Protein 3KGK (pdb70)

Sequence (190 aa):
MKTLMVFDPAQALVDFSTDVQWLKQSGVQIERFNLAQQPMSFVQNEKVKAFIEASGAEGLPLLLLDGETVMAGRYPKRAELARWFGIPLDKVMKTLMVFDPAMDQALVDFSTDVQWLKQSGVQIERFNLAQQPMSFVQNEKVKAFIEASGAEGLPLLLLDGETVMAGRYPKRAELARWFGIPLDKVGLAP

B-factor: mean 16.3, std 8.81, range [6.49, 69.43]

Radius of gyration: 17.06 Å; Cα contacts (8 Å, |Δi|>4): 296; chains: 2; bounding box: 42×53×34 Å

InterPro domains:
  IPR010712 Arsenical-resistance operon trans-acting repressor ArsD [PF06953] (1-120)

Secondary structure (DSSP, 8-state):
---EEEEE---HHHHHHHHHHHHHHHT--EEEEETTT-TTHHHHSHHHHHHHHHH-GGG--EEEETTEEEEESSPPPHHHHHHHHTPPPPP-/--EEEEEE----HHHHHHHHHHHHHHHTT-EEEEEETTT-TTHHHHSHHHHHHHHHH-GGG--EEEETTEEEEESSPPPHHHHHHHHT--GGGTT---

Solvent-accessible surface area: 10272 Å² total; per-residue (Å²): 153,86,44,0,42,0,2,12,57,96,157,67,98,92,78,2,54,80,12,5,89,67,0,90,152,68,61,7,100,10,76,81,33,26,56,76,138,66,58,138,25,6,74,142,37,125,88,0,85,29,7,47,144,22,1,18,42,114,2,12,6,1,0,1,4,83,27,68,25,0,0,0,9,64,24,5,152,100,81,24,0,22,76,10,14,59,47,101,160,142,174,202,136,89,32,0,41,0,3,2,42,58,142,125,120,58,43,86,69,2,53,62,11,6,97,107,0,90,152,29,56,10,92,6,84,75,36,10,58,68,138,65,65,111,29,6,76,134,36,118,91,0,91,40,8,44,149,20,2,19,43,118,1,12,8,1,0,0,6,88,30,63,20,0,1,0,10,56,25,3,135,44,51,29,0,2,89,8,15,62,19,69,60,122,111,0,46,47,89,165

CATH classification: 3.40.30.10

Organism: Escherichia coli (NCBI:txid562)

Foldseek 3Di:
DWAKEKEAECVQVVQLVVLVVVVVVVPHHYYYHYCVHHVVVCVVLVVSVVCCVVPNSCFDTFMAINSHTDDIRGDDHNVVVCVSVVPDDDDD/DKAKEKEAEPDPDQVVQLVLLVVLVVVLPYHYHYDYCNPHVVVCVPLPVSVVCCVPPNSCFDTFMAINSHTDDIRGDDHSVVVCVSVVHDQVSRVHDD

Structure (mmCIF, N/CA/C/O backbone):
data_3KGK
#
_entry.id   3KGK
#
_cell.length_a   37.841
_cell.length_b   73.774
_cell.length_c   41.248
_cell.angle_alpha   90.00
_cell.angle_beta   97.30
_cell.angle_gamma   90.00
#
_symmetry.space_group_name_H-M   'P 1 21 1'
#
loop_
_entity.id
_entity.type
_entity.pdbx_description
1 polymer 'Arsenical resistance operon trans-acting repressor arsD'
2 water water
#
loop_
_atom_site.group_PDB
_atom_site.id
_atom_site.type_symbol
_atom_site.label_atom_id
_atom_site.label_alt_id
_atom_site.label_comp_id
_atom_site.label_asym_id
_atom_site.label_entity_id
_atom_site.label_seq_id
_atom_site.pdbx_PDB_ins_code
_atom_site.Cartn_x
_atom_site.Cartn_y
_atom_site.Cartn_z
_atom_site.occupancy
_atom_site.B_iso_or_equiv
_atom_site.auth_seq_id
_atom_site.auth_comp_id
_atom_site.auth_asym_id
_atom_site.auth_atom_id
_atom_site.pdbx_PDB_model_num
ATOM 1 N N . MET A 1 1 ? 16.694 -9.292 25.744 1.00 11.77 1 MET A N 1
ATOM 2 C CA . MET A 1 1 ? 16.359 -8.852 24.371 1.00 12.29 1 MET A CA 1
ATOM 3 C C . MET A 1 1 ? 15.638 -7.519 24.463 1.00 11.32 1 MET A C 1
ATOM 4 O O . MET A 1 1 ? 14.729 -7.353 25.282 1.00 10.54 1 MET 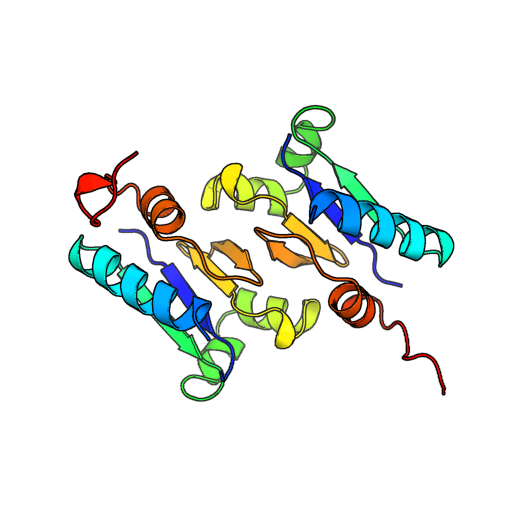A O 1
ATOM 9 N N . LYS A 1 2 ? 16.060 -6.561 23.645 1.00 11.21 2 LYS A N 1
ATOM 10 C CA . LYS A 1 2 ? 15.361 -5.286 23.549 1.00 10.94 2 LYS A CA 1
ATOM 11 C C . LYS A 1 2 ? 14.002 -5.472 22.877 1.00 11.25 2 LYS A C 1
ATOM 12 O O . LYS A 1 2 ? 13.769 -6.437 22.150 1.00 11.14 2 LYS A O 1
ATOM 18 N N . THR A 1 3 ? 13.089 -4.547 23.138 1.00 11.40 3 THR A N 1
ATOM 19 C CA . THR A 1 3 ? 11.766 -4.608 22.524 1.00 12.27 3 THR A CA 1
ATOM 20 C C 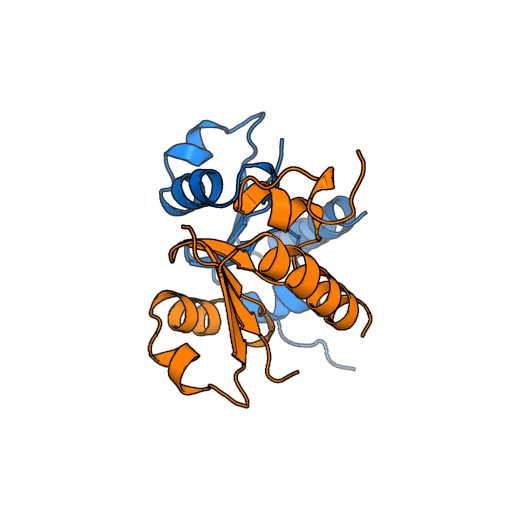. THR A 1 3 ? 11.665 -3.534 21.440 1.00 11.68 3 THR A C 1
ATOM 21 O O . THR A 1 3 ? 12.313 -2.490 21.517 1.00 12.99 3 THR A O 1
ATOM 25 N N . LEU A 1 4 ? 10.850 -3.806 20.432 1.00 11.07 4 LEU A N 1
ATOM 26 C CA . LEU A 1 4 ? 10.674 -2.883 19.316 1.00 10.52 4 LEU A CA 1
ATOM 27 C C . LEU A 1 4 ? 9.234 -2.397 19.229 1.00 10.13 4 LEU A C 1
ATOM 28 O O . LEU A 1 4 ? 8.303 -3.189 19.294 1.00 10.45 4 LEU A O 1
ATOM 33 N N . MET A 1 5 ? 9.065 -1.079 19.075 1.00 10.05 5 MET A N 1
ATOM 34 C CA . MET A 1 5 ? 7.757 -0.492 18.763 1.00 10.44 5 MET A CA 1
ATOM 35 C C . MET A 1 5 ? 7.880 0.199 17.423 1.00 9.37 5 MET A C 1
ATOM 36 O O . MET A 1 5 ? 8.837 0.956 17.188 1.00 9.60 5 MET A O 1
ATOM 41 N N . VAL A 1 6 ? 6.937 -0.084 16.535 1.00 8.93 6 VAL A N 1
ATOM 42 C CA . VAL A 1 6 ? 6.926 0.454 15.174 1.00 8.49 6 VAL A CA 1
ATOM 43 C C . VAL A 1 6 ? 5.676 1.284 14.986 1.00 7.84 6 VAL A C 1
ATOM 44 O O . VAL A 1 6 ? 4.570 0.776 15.136 1.00 8.08 6 VAL A O 1
ATOM 48 N N . PHE A 1 7 ? 5.853 2.554 14.640 1.00 7.79 7 PHE A N 1
ATOM 49 C CA . PHE A 1 7 ? 4.731 3.443 14.359 1.00 7.56 7 PHE A CA 1
ATOM 50 C C . PHE A 1 7 ? 4.687 3.637 12.855 1.00 7.96 7 PHE A C 1
ATOM 51 O O . PHE A 1 7 ? 5.540 4.313 12.274 1.00 8.06 7 PHE A O 1
ATOM 59 N N . ASP A 1 8 ? 3.699 2.985 12.244 1.00 8.63 8 ASP A N 1
ATOM 60 C CA . ASP A 1 8 ? 3.546 2.890 10.800 1.00 8.72 8 ASP A CA 1
ATOM 61 C C . ASP A 1 8 ? 2.654 3.994 10.256 1.00 10.06 8 ASP A C 1
ATOM 62 O O . ASP A 1 8 ? 1.715 4.438 10.927 1.00 11.08 8 ASP A O 1
ATOM 67 N N . PRO A 1 9 ? 2.898 4.401 9.006 1.00 10.77 9 PRO A N 1
ATOM 68 C CA . PRO A 1 9 ? 1.891 5.222 8.325 1.00 12.01 9 PRO A CA 1
ATOM 69 C C . PRO A 1 9 ? 0.556 4.463 8.180 1.00 12.87 9 PRO A C 1
ATOM 70 O O . PRO A 1 9 ? 0.537 3.224 8.230 1.00 13.35 9 PRO A O 1
ATOM 74 N N . ALA A 1 10 ? -0.541 5.208 8.020 1.00 14.25 10 ALA A N 1
ATOM 75 C CA . ALA A 1 10 ? -1.886 4.640 7.860 1.00 15.26 10 ALA A CA 1
ATOM 76 C C . ALA A 1 10 ? -2.010 3.758 6.612 1.00 16.09 10 ALA A C 1
ATOM 77 O O . ALA A 1 10 ? -1.197 3.853 5.685 1.00 17.05 10 ALA A O 1
ATOM 79 N N . GLN A 1 24 ? 7.534 -2.553 -1.607 1.00 27.51 24 GLN A N 1
ATOM 80 C CA . GLN A 1 24 ? 8.428 -3.737 -1.434 1.00 27.51 24 GLN A CA 1
ATOM 81 C C . GLN A 1 24 ? 9.140 -3.708 -0.082 1.00 27.07 24 GLN A C 1
ATOM 82 O O . GLN A 1 24 ? 9.362 -4.759 0.536 1.00 26.81 24 GLN A O 1
ATOM 88 N N . ALA A 1 25 ? 9.502 -2.505 0.364 1.00 26.73 25 ALA A N 1
ATOM 89 C CA . ALA A 1 25 ? 10.135 -2.307 1.670 1.00 26.28 25 ALA A CA 1
ATOM 90 C C . ALA A 1 25 ? 9.230 -2.758 2.813 1.00 25.83 25 ALA A C 1
ATOM 91 O O . ALA A 1 25 ? 9.703 -3.383 3.767 1.00 25.42 25 ALA A O 1
ATOM 93 N N . LEU A 1 26 ? 7.937 -2.438 2.716 1.00 24.86 26 LEU A N 1
ATOM 94 C CA . LEU A 1 26 ? 6.939 -2.893 3.688 1.00 24.03 26 LEU A CA 1
ATOM 95 C C . LEU A 1 26 ? 6.824 -4.416 3.698 1.00 22.96 26 LEU A C 1
ATOM 96 O O . LEU A 1 26 ? 6.736 -5.031 4.765 1.00 22.66 26 LEU A O 1
ATOM 101 N N . VAL A 1 27 ? 6.825 -5.015 2.507 1.00 21.58 27 VAL A N 1
ATOM 102 C CA . VAL A 1 27 ? 6.710 -6.465 2.366 1.00 19.88 27 VAL A CA 1
ATOM 103 C C . VAL A 1 27 ? 7.905 -7.162 3.028 1.00 18.27 27 VAL A C 1
ATOM 104 O O . VAL A 1 27 ? 7.723 -8.060 3.858 1.00 17.95 27 VAL A O 1
ATOM 108 N N . ASP A 1 28 ? 9.113 -6.723 2.673 1.00 16.63 28 ASP A N 1
ATOM 109 C CA . ASP A 1 28 ? 10.350 -7.248 3.255 1.00 15.42 28 ASP A CA 1
ATOM 110 C C . ASP A 1 28 ? 10.365 -7.070 4.770 1.00 13.32 28 ASP A C 1
ATOM 111 O O . ASP A 1 28 ? 10.778 -7.973 5.499 1.00 12.32 28 ASP A O 1
ATOM 116 N N . PHE A 1 29 ? 9.915 -5.905 5.242 1.00 12.13 29 PHE A N 1
ATOM 117 C CA . PHE A 1 29 ? 9.884 -5.647 6.679 1.00 10.89 29 PHE A CA 1
ATOM 118 C C . PHE A 1 29 ? 8.937 -6.601 7.412 1.00 10.92 29 PHE A C 1
ATOM 119 O O . PHE A 1 29 ? 9.289 -7.140 8.463 1.00 9.61 29 PHE A O 1
ATOM 127 N N . SER A 1 30 ? 7.749 -6.820 6.854 1.00 11.15 30 SER A N 1
ATOM 128 C CA . SER A 1 30 ? 6.806 -7.782 7.425 1.00 12.00 30 SER A CA 1
ATOM 129 C C . SER A 1 30 ? 7.435 -9.178 7.568 1.00 11.13 30 SER A C 1
ATOM 130 O O . SER A 1 30 ? 7.280 -9.842 8.599 1.00 11.23 30 SER A O 1
ATOM 133 N N . THR A 1 31 ? 8.155 -9.614 6.535 1.00 11.08 31 THR A N 1
ATOM 134 C CA . THR A 1 31 ? 8.863 -10.895 6.572 1.00 10.87 31 THR A CA 1
ATOM 135 C C . THR A 1 31 ? 9.898 -10.929 7.699 1.00 9.85 31 THR A C 1
ATOM 136 O O . THR A 1 31 ? 9.991 -11.916 8.453 1.00 9.72 31 THR A O 1
ATOM 140 N N . ASP A 1 32 ? 10.635 -9.830 7.841 1.00 9.70 32 ASP A N 1
ATOM 141 C CA . ASP A 1 32 ? 11.658 -9.718 8.865 1.00 9.76 32 ASP A CA 1
ATOM 142 C C . ASP A 1 32 ? 11.057 -9.679 10.269 1.00 10.04 32 ASP A C 1
ATOM 143 O O . ASP A 1 32 ? 11.627 -10.250 11.195 1.00 9.67 32 ASP A O 1
ATOM 148 N N . VAL A 1 33 ? 9.909 -9.018 10.419 1.00 10.01 33 VAL A N 1
ATOM 149 C CA . VAL A 1 33 ? 9.197 -9.017 11.705 1.00 10.31 33 VAL A CA 1
ATOM 150 C C . VAL A 1 33 ? 8.826 -10.455 12.106 1.00 10.49 33 VAL A C 1
ATOM 151 O O . VAL A 1 33 ? 9.035 -10.846 13.256 1.00 10.35 33 VAL A O 1
ATOM 155 N N . GLN A 1 34 ? 8.307 -11.237 11.157 1.00 10.12 34 GLN A N 1
ATOM 156 C CA . GLN A 1 34 ? 7.917 -12.627 11.445 1.00 11.41 34 GLN A CA 1
ATOM 157 C C . GLN A 1 34 ? 9.109 -13.458 11.862 1.00 11.50 34 GLN A C 1
ATOM 158 O O . GLN A 1 34 ? 9.016 -14.251 12.801 1.00 11.35 34 GLN A O 1
ATOM 164 N N . TRP A 1 35 ? 10.232 -13.261 11.180 1.00 11.95 35 TRP A N 1
ATOM 165 C CA . TRP A 1 35 ? 11.477 -13.924 11.528 1.00 12.66 35 TRP A CA 1
ATOM 166 C C . TRP A 1 35 ? 11.872 -13.620 12.978 1.00 12.80 35 TRP A C 1
ATOM 167 O O . TRP A 1 35 ? 12.123 -14.544 13.761 1.00 12.46 35 TRP A O 1
ATOM 178 N N . LEU A 1 36 ? 11.869 -12.339 13.347 1.00 12.64 36 LEU A N 1
ATOM 179 C CA . 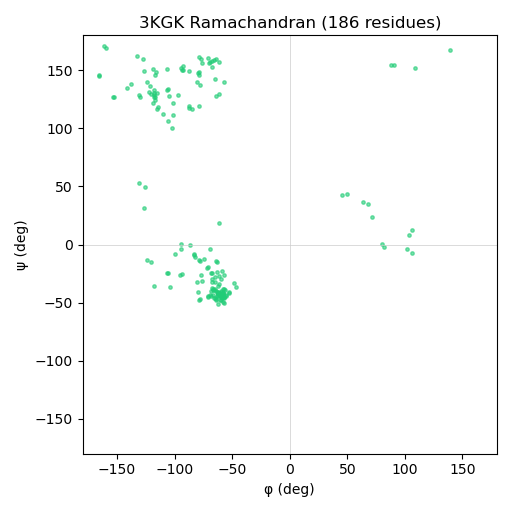LEU A 1 36 ? 12.204 -11.915 14.705 1.00 13.44 36 LEU A CA 1
ATOM 180 C C . LEU A 1 36 ? 11.218 -12.465 15.744 1.00 13.12 36 LEU A C 1
ATOM 181 O O . LEU A 1 36 ? 11.629 -12.938 16.811 1.00 13.40 36 LEU A O 1
ATOM 186 N N . LYS A 1 37 ? 9.926 -12.439 15.423 1.00 13.77 37 LYS A N 1
ATOM 187 C CA . LYS A 1 37 ? 8.901 -13.010 16.316 1.00 13.80 37 LYS A CA 1
ATOM 188 C C . LYS A 1 37 ? 9.120 -14.500 16.593 1.00 14.30 37 LYS A C 1
ATOM 189 O O . LYS A 1 37 ? 8.984 -14.942 17.737 1.00 14.21 37 LYS A O 1
ATOM 195 N N . GLN A 1 38 ? 9.473 -15.263 15.559 1.00 14.35 38 GLN A N 1
ATOM 196 C CA . GLN A 1 38 ? 9.754 -16.699 15.713 1.00 15.59 38 GLN A CA 1
ATOM 197 C C . GLN A 1 38 ? 10.977 -16.944 16.594 1.00 15.90 38 GLN A C 1
ATOM 198 O O . GLN A 1 38 ? 11.084 -17.989 17.258 1.00 15.16 38 GLN A O 1
ATOM 204 N N . SER A 1 39 ? 11.886 -15.969 16.580 1.00 17.34 39 SER A N 1
ATOM 205 C CA . SER A 1 39 ? 13.105 -15.969 17.385 1.00 18.53 39 SER A CA 1
ATOM 206 C C . SER A 1 39 ? 12.849 -15.556 18.846 1.00 18.73 39 SER A C 1
ATOM 207 O O . SER A 1 39 ? 13.720 -15.737 19.698 1.00 20.30 39 SER A O 1
ATOM 210 N N . GLY A 1 40 ? 11.665 -15.009 19.132 1.00 18.40 40 GLY A N 1
ATOM 211 C CA . GLY A 1 40 ? 11.283 -14.606 20.496 1.00 17.55 40 GLY A CA 1
ATOM 212 C C . GLY A 1 40 ? 11.327 -13.113 20.804 1.00 16.95 40 GLY A C 1
ATOM 213 O O . GLY A 1 40 ? 11.156 -12.698 21.953 1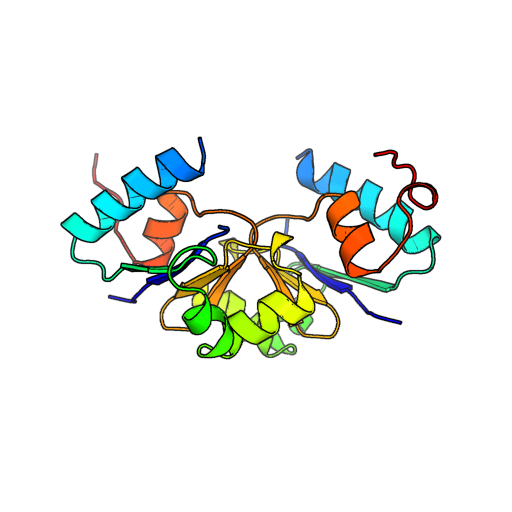.00 17.46 40 GLY A O 1
ATOM 214 N N . VAL A 1 41 ? 11.541 -12.293 19.781 1.00 16.11 41 VAL A N 1
ATOM 215 C CA . VAL A 1 41 ? 11.620 -10.841 19.965 1.00 15.48 41 VAL A CA 1
ATOM 216 C C . VAL A 1 41 ? 10.221 -10.244 20.120 1.00 14.51 41 VAL A C 1
ATOM 217 O O . VAL A 1 41 ? 9.302 -10.642 19.410 1.00 14.34 41 VAL A O 1
ATOM 221 N N . GLN A 1 42 ? 10.065 -9.310 21.061 1.00 13.92 42 GLN A N 1
ATOM 222 C CA . GLN A 1 42 ? 8.800 -8.597 21.257 1.00 14.28 42 GLN A CA 1
ATOM 223 C C . GLN A 1 42 ? 8.735 -7.407 20.308 1.00 13.90 42 GLN A C 1
ATOM 224 O O . GLN A 1 42 ? 9.558 -6.486 20.397 1.00 13.58 42 GLN A O 1
ATOM 230 N N . ILE A 1 43 ? 7.766 -7.441 19.396 1.00 13.51 43 ILE A N 1
ATOM 231 C CA . ILE A 1 43 ? 7.542 -6.366 18.428 1.00 13.08 43 ILE A CA 1
ATOM 232 C C . ILE A 1 43 ? 6.069 -5.994 18.441 1.00 13.22 43 ILE A C 1
ATOM 233 O O . ILE A 1 43 ? 5.195 -6.861 18.338 1.00 13.73 43 ILE A O 1
ATOM 238 N N . GLU A 1 44 ? 5.799 -4.707 18.594 1.00 12.28 44 GLU A N 1
ATOM 239 C CA . GLU A 1 44 ? 4.439 -4.186 18.553 1.00 12.39 44 GLU A CA 1
ATOM 240 C C . GLU A 1 44 ? 4.391 -3.158 17.437 1.00 11.17 44 GLU A C 1
ATOM 241 O O . GLU A 1 44 ? 5.305 -2.345 17.318 1.00 11.16 44 GLU A O 1
ATOM 247 N N . ARG A 1 45 ? 3.337 -3.186 16.627 1.00 10.73 45 ARG A N 1
ATOM 248 C CA . ARG A 1 45 ? 3.108 -2.191 15.572 1.00 9.86 45 ARG A CA 1
ATOM 249 C C . ARG A 1 45 ? 1.824 -1.393 15.812 1.00 9.68 45 ARG A C 1
ATOM 250 O O . ARG A 1 45 ? 0.834 -1.920 16.329 1.00 9.59 45 ARG A O 1
ATOM 258 N N . PHE A 1 46 ? 1.848 -0.125 15.425 1.00 9.21 46 PHE A N 1
ATOM 259 C CA . PHE A 1 46 ? 0.720 0.798 15.609 1.00 9.88 46 PHE A CA 1
ATOM 260 C C . PHE A 1 46 ? 0.582 1.618 14.343 1.00 10.08 46 PHE A C 1
ATOM 261 O O . PHE A 1 46 ? 1.599 2.078 13.804 1.00 10.17 46 PHE A O 1
ATOM 269 N N . ASN A 1 47 ? -0.648 1.835 13.874 1.00 11.05 47 ASN A N 1
ATOM 270 C CA . ASN A 1 47 ? -0.858 2.759 12.753 1.00 12.49 47 ASN A CA 1
ATOM 271 C C . ASN A 1 47 ? -1.997 3.742 12.996 1.00 13.27 47 ASN A C 1
ATOM 272 O O . ASN A 1 47 ? -2.812 3.528 13.885 1.00 12.57 47 ASN A O 1
ATOM 277 N N . LEU A 1 48 ? -2.021 4.825 12.211 1.00 14.87 48 LEU A N 1
ATOM 278 C CA . LEU A 1 48 ? -2.962 5.923 12.396 1.00 15.97 48 LEU A CA 1
ATOM 279 C C . LEU A 1 48 ? -4.403 5.587 12.030 1.00 15.57 48 LEU A C 1
ATOM 280 O O . LEU A 1 48 ? -5.340 6.262 12.477 1.00 16.89 48 LEU A O 1
ATOM 285 N N . ALA A 1 49 ? -4.575 4.531 11.235 1.00 15.59 49 ALA A N 1
ATOM 286 C CA . ALA A 1 49 ? -5.907 4.078 10.817 1.00 15.47 49 ALA A CA 1
ATOM 287 C C . ALA A 1 49 ? -6.599 3.229 11.887 1.00 15.28 49 ALA A C 1
ATOM 288 O O . ALA A 1 49 ? -7.825 3.256 12.018 1.00 15.86 49 ALA A O 1
ATOM 290 N N . GLN A 1 50 ? -5.803 2.486 12.653 1.00 15.42 50 GLN A N 1
ATOM 291 C CA . GLN A 1 50 ? -6.321 1.489 13.587 1.00 15.74 50 GLN A CA 1
ATOM 292 C C . GLN A 1 50 ? -6.003 1.753 15.057 1.00 15.93 50 GLN A C 1
ATOM 293 O O . GLN A 1 50 ? -6.828 1.463 15.922 1.00 16.33 50 GLN A O 1
ATOM 299 N N . GLN A 1 51 ? -4.818 2.298 15.331 1.00 15.61 51 GLN A N 1
ATOM 300 C CA . GLN A 1 51 ? -4.375 2.608 16.697 1.00 15.97 51 GLN A CA 1
ATOM 301 C C . GLN A 1 51 ? -3.940 4.085 16.837 1.00 16.22 51 GLN A C 1
ATOM 302 O O . GLN A 1 51 ? -2.872 4.360 17.382 1.00 15.88 51 GLN A O 1
ATOM 308 N N . PRO A 1 52 ? -4.765 5.047 16.373 1.00 16.61 52 PRO A N 1
ATOM 309 C CA . PRO A 1 52 ? -4.229 6.417 16.313 1.00 16.67 52 PRO A CA 1
ATOM 310 C C . PRO A 1 52 ? -3.958 7.055 17.677 1.00 17.49 52 PRO A C 1
ATOM 311 O O . PRO A 1 52 ? -3.128 7.958 17.758 1.00 16.89 52 PRO A O 1
ATOM 315 N N . MET A 1 53 ? -4.643 6.599 18.727 1.00 17.77 53 MET A N 1
ATOM 316 C CA . MET A 1 53 ? -4.442 7.167 20.069 1.00 18.60 53 MET A CA 1
ATOM 317 C C . MET A 1 53 ? -3.102 6.782 20.707 1.00 18.19 53 MET A C 1
ATOM 318 O O . MET A 1 53 ? -2.612 7.465 21.614 1.00 18.04 53 MET A O 1
ATOM 323 N N . SER A 1 54 ? -2.500 5.699 20.216 1.00 17.32 54 SER A N 1
ATOM 324 C CA . SER A 1 54 ? -1.130 5.353 20.587 1.00 17.31 54 SER A CA 1
ATOM 325 C C . SER A 1 54 ? -0.155 6.451 20.166 1.00 16.70 54 SER A C 1
ATOM 326 O O . SER A 1 54 ? 0.902 6.625 20.780 1.00 16.93 54 SER A O 1
ATOM 329 N N . PHE A 1 55 ? -0.519 7.196 19.124 1.00 16.11 55 PHE A N 1
ATOM 330 C CA . PHE A 1 55 ? 0.341 8.245 18.579 1.00 15.65 55 PHE A CA 1
ATOM 331 C C . PHE A 1 55 ? 0.326 9.532 19.399 1.00 16.50 55 PHE A C 1
ATOM 332 O O . PHE A 1 55 ? 1.168 10.398 19.196 1.00 16.85 55 PHE A O 1
ATOM 340 N N . VAL A 1 56 ? -0.641 9.666 20.300 1.00 17.18 56 VAL A N 1
ATOM 341 C CA . VAL A 1 56 ? -0.655 10.800 21.232 1.00 18.37 56 VAL A CA 1
ATOM 342 C C . VAL A 1 56 ? -0.266 10.410 22.659 1.00 19.17 56 VAL A C 1
ATOM 343 O O . VAL A 1 56 ? 0.205 11.254 23.426 1.00 20.18 56 VAL A O 1
ATOM 347 N N . GLN A 1 57 ? -0.461 9.136 23.002 1.00 19.50 57 GLN A N 1
ATOM 348 C CA . GLN A 1 57 ? -0.088 8.611 24.322 1.00 19.85 57 GLN A CA 1
ATOM 349 C C . GLN A 1 57 ? 1.416 8.363 24.510 1.00 19.54 57 GLN A C 1
ATOM 350 O O . GLN A 1 57 ? 1.929 8.474 25.628 1.00 20.21 57 GLN A O 1
ATOM 356 N N . ASN A 1 58 ? 2.119 8.007 23.434 1.00 18.22 58 ASN A N 1
ATOM 357 C CA . ASN A 1 58 ? 3.577 7.912 23.481 1.00 17.33 58 ASN A CA 1
ATOM 358 C C . ASN A 1 58 ? 4.139 9.296 23.172 1.00 16.90 58 ASN A C 1
ATOM 359 O O . ASN A 1 58 ? 3.916 9.827 22.078 1.00 15.47 58 ASN A O 1
ATOM 364 N N . GLU A 1 59 ? 4.846 9.890 24.133 1.00 16.70 59 GLU A N 1
ATOM 365 C CA . GLU A 1 59 ? 5.300 11.281 23.985 1.00 16.81 59 GLU A CA 1
ATOM 366 C C . GLU A 1 59 ? 6.348 11.466 22.890 1.00 15.56 59 GLU A C 1
ATOM 367 O O . GLU A 1 59 ? 6.383 12.519 22.250 1.00 15.02 59 GLU A O 1
ATOM 373 N N . LYS A 1 60 ? 7.187 10.456 22.660 1.00 15.10 60 LYS A N 1
ATOM 374 C CA . LYS A 1 60 ? 8.163 10.540 21.578 1.00 14.31 60 LYS A CA 1
ATOM 375 C C . LYS A 1 60 ? 7.483 10.521 20.214 1.00 12.95 60 LYS A C 1
ATOM 376 O O . LYS A 1 60 ? 7.860 11.278 19.325 1.00 12.17 60 LYS A O 1
ATOM 382 N N . VAL A 1 61 ? 6.454 9.688 20.060 1.00 11.79 61 VAL A N 1
ATOM 383 C CA . VAL A 1 61 ? 5.711 9.663 18.794 1.00 11.41 61 VAL A CA 1
ATOM 384 C C . VAL A 1 61 ? 4.956 10.981 18.565 1.00 10.18 61 VAL A C 1
ATOM 385 O O . VAL A 1 61 ? 4.962 11.542 17.455 1.00 9.21 61 VAL A O 1
ATOM 389 N N . LYS A 1 62 ? 4.312 11.481 19.623 1.00 9.84 62 LYS A N 1
ATOM 390 C CA . LYS A 1 62 ? 3.590 12.742 19.551 1.00 10.32 62 LYS A CA 1
ATOM 391 C C . LYS A 1 62 ? 4.510 13.879 19.110 1.00 9.73 62 LYS A C 1
ATOM 392 O O . LYS A 1 62 ? 4.159 14.661 18.228 1.00 9.77 62 LYS A O 1
ATOM 398 N N . ALA A 1 63 ? 5.699 13.950 19.707 1.00 10.03 63 ALA A N 1
ATOM 399 C CA . ALA A 1 63 ? 6.661 14.995 19.373 1.00 10.55 63 ALA A CA 1
ATOM 400 C C . ALA A 1 63 ? 7.167 14.828 17.945 1.00 10.28 63 ALA A C 1
ATOM 401 O O . ALA A 1 63 ? 7.371 15.817 17.234 1.00 10.58 63 ALA A O 1
ATOM 403 N N . PHE A 1 64 ? 7.364 13.578 17.527 1.00 9.41 64 PHE A N 1
ATOM 404 C CA . PHE A 1 64 ? 7.853 13.302 16.185 1.00 9.74 64 PHE A CA 1
ATOM 405 C C . PHE A 1 64 ? 6.850 13.739 15.123 1.00 9.88 64 PHE A C 1
ATOM 406 O O . PHE A 1 64 ? 7.214 14.378 14.131 1.00 10.22 64 PHE A O 1
ATOM 414 N N . ILE A 1 65 ? 5.582 13.391 15.331 1.00 10.18 65 ILE A N 1
ATOM 415 C CA . ILE A 1 65 ? 4.529 13.791 14.404 1.00 11.20 65 ILE A CA 1
ATOM 416 C C . ILE A 1 65 ? 4.425 15.322 14.306 1.00 10.92 65 ILE A C 1
ATOM 417 O O . ILE A 1 65 ? 4.299 15.872 13.217 1.00 11.57 65 ILE A O 1
ATOM 422 N N . GLU A 1 66 ? 4.509 16.004 15.442 1.00 11.37 66 GLU A N 1
ATOM 423 C CA . GLU A 1 66 ? 4.484 17.466 15.446 1.00 11.93 66 GLU A CA 1
ATOM 424 C C . GLU A 1 66 ? 5.680 18.076 14.694 1.00 11.10 66 GLU A C 1
ATOM 425 O O . GLU A 1 66 ? 5.521 19.054 13.951 1.00 11.53 66 GLU A O 1
ATOM 431 N N . ALA A 1 67 ? 6.870 17.500 14.878 1.00 10.30 67 ALA A N 1
ATOM 432 C CA . ALA A 1 67 ? 8.097 18.059 14.292 1.00 9.85 67 ALA A CA 1
ATOM 433 C C . ALA A 1 67 ? 8.239 17.723 12.814 1.00 9.37 67 ALA A C 1
ATOM 434 O O . ALA A 1 67 ? 8.555 18.603 11.999 1.00 9.85 67 ALA A O 1
ATOM 436 N N . SER A 1 68 ? 8.025 16.445 12.486 1.00 9.30 68 SER A N 1
ATOM 437 C CA . SER A 1 68 ? 8.302 15.912 11.150 1.00 9.57 68 SER A CA 1
ATOM 438 C C . SER A 1 68 ? 7.096 15.892 10.227 1.00 10.48 68 SER A C 1
ATOM 439 O O . SER A 1 68 ? 7.247 15.940 8.998 1.00 11.40 68 SER A O 1
ATOM 442 N N . GLY A 1 69 ? 5.910 15.817 10.825 1.00 10.28 69 GLY A N 1
ATOM 443 C CA . GLY A 1 69 ? 4.687 15.495 10.091 1.00 10.80 69 GLY A CA 1
ATOM 444 C C . GLY A 1 69 ? 4.499 13.992 10.035 1.00 10.82 69 GLY A C 1
ATOM 445 O O . GLY A 1 69 ? 5.468 13.227 10.142 1.00 10.71 69 GLY A O 1
ATOM 446 N N . ALA A 1 70 ? 3.260 13.536 9.892 1.00 10.93 70 ALA A N 1
ATOM 447 C CA . ALA A 1 70 ? 2.970 12.120 9.711 1.00 10.55 70 ALA A CA 1
ATOM 448 C C . ALA A 1 70 ? 3.658 11.547 8.474 1.00 10.22 70 ALA A C 1
ATOM 449 O O . ALA A 1 70 ? 3.924 10.338 8.391 1.00 10.84 70 ALA A O 1
ATOM 451 N N . GLU A 1 71 ? 3.988 12.441 7.537 1.00 9.87 71 GLU A N 1
ATOM 452 C CA . GLU A 1 71 ? 4.716 12.061 6.337 1.00 9.77 71 GLU A CA 1
ATOM 453 C C . GLU A 1 71 ? 6.113 11.529 6.676 1.00 9.11 71 GLU A C 1
ATOM 454 O O . GLU A 1 71 ? 6.733 10.875 5.843 1.00 9.80 71 GLU A O 1
ATOM 460 N N . GLY A 1 72 ? 6.568 11.781 7.904 1.00 8.80 72 GLY A N 1
ATOM 461 C CA . GLY A 1 72 ? 7.896 11.349 8.359 1.00 8.96 72 GLY A CA 1
ATOM 462 C C . GLY A 1 72 ? 7.979 9.909 8.845 1.00 8.78 72 GLY A C 1
ATOM 463 O O . GLY A 1 72 ? 9.064 9.390 9.098 1.00 8.38 72 GLY A O 1
ATOM 464 N N . LEU A 1 73 ? 6.831 9.254 8.969 1.00 8.54 73 LEU A N 1
ATOM 465 C CA . LEU A 1 73 ? 6.748 7.867 9.430 1.00 8.71 73 LEU A CA 1
ATOM 466 C C . LEU A 1 73 ? 7.374 6.920 8.395 1.00 9.39 73 LEU A C 1
ATOM 467 O O . LEU A 1 73 ? 7.459 7.269 7.224 1.00 9.64 73 LEU A O 1
ATOM 472 N N . PRO A 1 74 ? 7.804 5.716 8.810 1.00 9.10 74 PRO A N 1
ATOM 473 C CA . PRO A 1 74 ? 7.672 5.105 10.145 1.00 9.86 74 PRO A CA 1
ATOM 474 C C . PRO A 1 74 ? 8.655 5.643 11.178 1.00 9.24 74 PRO A C 1
ATOM 475 O O . PRO A 1 74 ? 9.712 6.209 10.813 1.00 9.68 74 PRO A O 1
ATOM 479 N N . LEU A 1 75 ? 8.330 5.453 12.454 1.00 9.36 75 LEU A N 1
ATOM 480 C CA . LEU A 1 75 ? 9.222 5.758 13.561 1.00 8.75 75 LEU A CA 1
ATOM 481 C C . LEU A 1 75 ? 9.416 4.440 14.306 1.00 8.80 75 LEU A C 1
ATOM 482 O O . LEU A 1 75 ? 8.432 3.765 14.623 1.00 9.78 75 LEU A O 1
ATOM 487 N N . LEU A 1 76 ? 10.669 4.074 14.568 1.00 8.42 76 LEU A N 1
ATOM 488 C CA . LEU A 1 76 ? 10.996 2.834 15.265 1.00 8.62 76 LEU A CA 1
ATOM 489 C C . LEU A 1 76 ? 11.704 3.142 16.572 1.00 8.21 76 LEU A C 1
ATOM 490 O O . LEU A 1 76 ? 12.695 3.877 16.596 1.00 8.52 76 LEU A O 1
ATOM 495 N N . LEU A 1 77 ? 11.174 2.575 17.655 1.00 8.80 77 LEU A N 1
ATOM 496 C CA . LEU A 1 77 ? 11.715 2.737 19.004 1.00 9.48 77 LEU A CA 1
ATOM 497 C C . LEU A 1 77 ? 12.221 1.394 19.523 1.00 9.73 77 LEU A C 1
ATOM 498 O O . LEU A 1 77 ? 11.514 0.372 19.449 1.00 10.70 77 LEU A O 1
ATOM 503 N N . LEU A 1 78 ? 13.444 1.408 20.035 1.00 8.97 78 LEU A N 1
ATOM 504 C CA . LEU A 1 78 ? 14.120 0.234 20.583 1.00 9.92 78 LEU A CA 1
ATOM 505 C C . LEU A 1 78 ? 14.318 0.485 22.070 1.00 10.47 78 LEU A C 1
ATOM 506 O O . LEU A 1 78 ? 15.017 1.419 22.468 1.00 10.66 78 LEU A O 1
ATOM 511 N N . ASP A 1 79 ? 13.677 -0.344 22.901 1.00 10.95 79 ASP A N 1
ATOM 512 C CA . ASP A 1 79 ? 13.553 -0.055 24.339 1.00 12.19 79 ASP A CA 1
ATOM 513 C C . ASP A 1 79 ? 13.146 1.408 24.580 1.00 12.23 79 ASP A C 1
ATOM 514 O O . ASP A 1 79 ? 13.682 2.091 25.461 1.00 12.87 79 ASP A O 1
ATOM 519 N N . GLY A 1 80 ? 12.203 1.884 23.765 1.00 12.06 80 GLY A N 1
ATOM 520 C CA . GLY A 1 80 ? 11.665 3.233 23.913 1.00 12.31 80 GLY A CA 1
ATOM 521 C C . GLY A 1 80 ? 12.497 4.368 23.333 1.00 12.23 80 GLY A C 1
ATOM 522 O O . GLY A 1 80 ? 12.104 5.525 23.434 1.00 13.31 80 GLY A O 1
ATOM 523 N N . GLU A 1 81 ? 13.641 4.038 22.733 1.00 12.15 81 GLU A N 1
ATOM 524 C CA . GLU A 1 81 ? 14.578 5.024 22.188 1.00 11.94 81 GLU A CA 1
ATOM 525 C C . GLU A 1 81 ? 14.494 5.040 20.665 1.00 10.31 81 GLU A C 1
ATOM 526 O O . GLU A 1 81 ? 14.532 3.986 20.016 1.00 10.04 81 GLU A O 1
ATOM 532 N N . THR A 1 82 ? 14.434 6.226 20.067 1.00 9.45 82 THR A N 1
ATOM 533 C CA . THR A 1 82 ? 14.384 6.316 18.599 1.00 9.13 82 THR A CA 1
ATOM 534 C C . THR A 1 82 ? 15.664 5.763 17.968 1.00 8.37 82 THR A C 1
ATOM 535 O O . THR A 1 82 ? 16.764 6.161 18.345 1.00 9.18 82 THR A O 1
ATOM 539 N N . VAL A 1 83 ? 15.509 4.841 17.009 1.00 7.65 83 VAL A N 1
ATOM 540 C CA . VAL A 1 83 ? 16.652 4.267 16.310 1.00 8.04 83 VAL A CA 1
ATOM 541 C C . VAL A 1 83 ? 16.571 4.441 14.788 1.00 7.33 83 VAL A C 1
ATOM 542 O O . VAL A 1 83 ? 17.566 4.250 14.094 1.00 8.03 83 VAL A O 1
ATOM 546 N N . MET A 1 84 ? 15.403 4.818 14.279 1.00 7.10 84 MET A N 1
ATOM 547 C CA . MET A 1 84 ? 15.221 5.016 12.837 1.00 7.03 84 MET A CA 1
ATOM 548 C C . MET A 1 84 ? 13.910 5.767 12.635 1.00 7.15 84 MET A C 1
ATOM 549 O O . MET A 1 84 ? 12.945 5.563 13.381 1.00 8.23 84 MET A O 1
ATOM 554 N N . ALA A 1 85 ? 13.883 6.642 11.630 1.00 7.08 85 ALA A N 1
ATOM 555 C CA . ALA A 1 85 ? 12.672 7.392 11.306 1.00 7.12 85 ALA A CA 1
ATOM 556 C C . ALA A 1 85 ? 12.690 7.758 9.829 1.00 7.17 85 ALA A C 1
ATOM 557 O O . ALA A 1 85 ? 13.665 8.333 9.332 1.00 7.56 85 ALA A O 1
ATOM 559 N N . GLY A 1 86 ? 11.616 7.417 9.120 1.00 7.98 86 GLY A N 1
ATOM 560 C CA . GLY A 1 86 ? 11.495 7.772 7.709 1.00 7.90 86 GLY A CA 1
ATOM 561 C C . GLY A 1 86 ? 11.674 6.619 6.735 1.00 7.62 86 GLY A C 1
ATOM 562 O O . GLY A 1 86 ? 11.502 6.796 5.542 1.00 7.62 86 GLY A O 1
ATOM 563 N N . ARG A 1 87 ? 12.070 5.455 7.239 1.00 7.44 87 ARG A N 1
ATOM 564 C CA . ARG A 1 87 ? 12.169 4.232 6.424 1.00 7.90 87 ARG A CA 1
ATOM 565 C C . ARG A 1 87 ? 12.187 3.050 7.372 1.00 7.98 87 ARG A C 1
ATOM 566 O O . ARG A 1 87 ? 12.310 3.210 8.588 1.00 8.25 87 ARG A O 1
ATOM 574 N N . TYR A 1 88 ? 12.075 1.853 6.801 1.00 8.45 88 TYR A N 1
ATOM 575 C CA . TYR A 1 88 ? 12.192 0.609 7.564 1.00 8.34 88 TYR A CA 1
ATOM 576 C C . TYR A 1 88 ? 13.606 0.042 7.532 1.00 8.44 88 TYR A C 1
ATOM 577 O O . TYR A 1 88 ? 14.345 0.274 6.572 1.00 8.90 88 TYR A O 1
ATOM 586 N N . PRO A 1 89 ? 13.993 -0.690 8.587 1.00 8.26 89 PRO A N 1
ATOM 587 C CA . PRO A 1 89 ? 15.328 -1.297 8.660 1.00 8.16 89 PRO A CA 1
ATOM 588 C C . PRO A 1 89 ? 15.420 -2.578 7.855 1.00 9.32 89 PRO A C 1
ATOM 589 O O . PRO A 1 89 ? 14.441 -3.332 7.745 1.00 10.23 89 PRO A O 1
ATOM 593 N N . LYS A 1 90 ? 16.610 -2.809 7.327 1.00 9.27 90 LYS A N 1
ATOM 594 C CA . LYS A 1 90 ? 16.944 -4.069 6.670 1.00 9.89 90 LYS A CA 1
ATOM 595 C C . LYS A 1 90 ? 17.250 -5.133 7.718 1.00 9.46 90 LYS A C 1
ATOM 596 O O . LYS A 1 90 ? 17.541 -4.832 8.874 1.00 9.35 90 LYS A O 1
ATOM 602 N N . ARG A 1 91 ? 17.188 -6.389 7.301 1.00 9.04 91 ARG A N 1
ATOM 603 C CA . ARG A 1 91 ? 17.471 -7.500 8.190 1.00 9.35 91 ARG A CA 1
ATOM 604 C C . ARG A 1 91 ? 18.818 -7.373 8.918 1.00 8.99 91 ARG A C 1
ATOM 605 O O . ARG A 1 91 ? 18.906 -7.653 10.114 1.00 9.46 91 ARG A O 1
ATOM 613 N N . ALA A 1 92 ? 19.858 -6.931 8.213 1.00 8.92 92 ALA A N 1
ATOM 614 C CA . ALA A 1 92 ? 21.175 -6.753 8.839 1.00 9.09 92 ALA A CA 1
ATOM 615 C C . ALA A 1 92 ? 21.160 -5.659 9.915 1.00 9.21 92 ALA A C 1
ATOM 616 O O . ALA A 1 92 ? 21.903 -5.746 10.896 1.00 10.05 92 ALA A O 1
ATOM 618 N N . GLU A 1 93 ? 20.326 -4.636 9.729 1.00 8.89 93 GLU A N 1
ATOM 619 C CA . GLU A 1 93 ? 20.191 -3.586 10.746 1.00 9.69 93 GLU A CA 1
ATOM 620 C C . GLU A 1 93 ? 19.457 -4.113 11.971 1.00 10.68 93 GLU A C 1
ATOM 621 O O . GLU A 1 93 ? 19.892 -3.882 13.106 1.00 10.74 93 GLU A O 1
ATOM 627 N N . LEU A 1 94 ? 18.360 -4.841 11.742 1.00 10.15 94 LEU A N 1
ATOM 628 C CA . LEU A 1 94 ? 17.648 -5.524 12.821 1.00 10.39 94 LEU A CA 1
ATOM 629 C C . LEU A 1 94 ? 18.575 -6.442 13.601 1.00 11.70 94 LEU A C 1
ATOM 630 O O . LEU A 1 94 ? 18.547 -6.457 14.841 1.00 12.11 94 LEU A O 1
ATOM 635 N N . ALA A 1 95 ? 19.403 -7.196 12.882 1.00 11.94 95 ALA A N 1
ATOM 636 C CA . ALA A 1 95 ? 20.358 -8.094 13.528 1.00 12.90 95 ALA A CA 1
ATOM 637 C C . ALA A 1 95 ? 21.335 -7.329 14.434 1.00 12.97 95 ALA A C 1
ATOM 638 O O . ALA A 1 95 ? 21.657 -7.791 15.543 1.00 13.91 95 ALA A O 1
ATOM 640 N N . ARG A 1 96 ? 21.796 -6.168 13.973 1.00 13.21 96 ARG A N 1
ATOM 641 C CA . ARG A 1 96 ? 22.643 -5.283 14.783 1.00 13.61 96 ARG A CA 1
ATOM 642 C C . ARG A 1 96 ? 21.923 -4.837 16.060 1.00 13.39 96 ARG A C 1
ATOM 643 O O . ARG A 1 96 ? 22.492 -4.918 17.163 1.00 13.92 96 ARG A O 1
ATOM 651 N N . TRP A 1 97 ? 20.677 -4.384 15.916 1.00 12.83 97 TRP A N 1
ATOM 652 C CA . TRP A 1 97 ? 19.914 -3.901 17.080 1.00 12.70 97 TRP A CA 1
ATOM 653 C C . TRP A 1 97 ? 19.676 -4.980 18.131 1.00 13.18 97 TRP A C 1
ATOM 654 O O . TRP A 1 97 ? 19.768 -4.695 19.333 1.00 14.19 97 TRP A O 1
ATOM 665 N 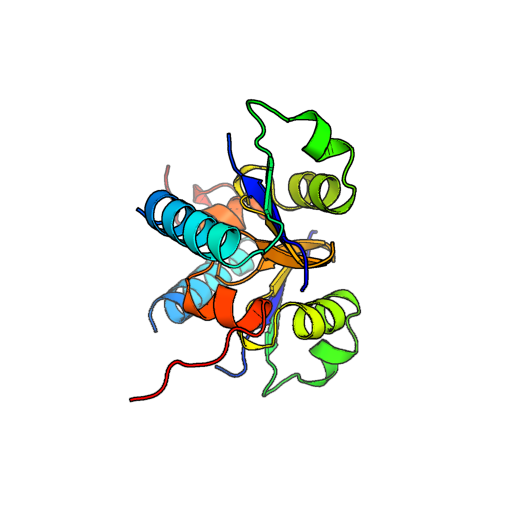N . PHE A 1 98 ? 19.353 -6.196 17.687 1.00 13.22 98 PHE A N 1
ATOM 666 C CA . PHE A 1 98 ? 18.972 -7.277 18.610 1.00 13.21 98 PHE A CA 1
ATOM 667 C C . PHE A 1 98 ? 20.126 -8.201 19.007 1.00 13.72 98 PHE A C 1
ATOM 668 O O . PHE A 1 98 ? 19.934 -9.141 19.785 1.00 14.75 98 PHE A O 1
ATOM 676 N N . GLY A 1 99 ? 21.319 -7.920 18.483 1.00 13.59 99 GLY A N 1
ATOM 677 C CA . GLY A 1 99 ? 22.512 -8.700 18.812 1.00 13.68 99 GLY A CA 1
ATOM 678 C C . GLY A 1 99 ? 22.446 -10.113 18.267 1.00 14.12 99 GLY A C 1
ATOM 679 O O . GLY A 1 99 ? 22.946 -11.053 18.901 1.00 14.33 99 GLY A O 1
ATOM 680 N N . ILE A 1 100 ? 21.838 -10.274 17.093 1.00 14.47 100 ILE A N 1
ATOM 681 C CA . ILE A 1 100 ? 21.714 -11.584 16.458 1.00 15.74 100 ILE A CA 1
ATOM 682 C C . ILE A 1 100 ? 23.053 -11.914 15.802 1.00 15.86 100 ILE A C 1
ATOM 683 O O . ILE A 1 100 ? 23.520 -11.164 14.942 1.00 15.86 100 ILE A O 1
ATOM 688 N N . PRO A 1 101 ? 23.696 -13.008 16.238 1.00 16.86 101 PRO A N 1
ATOM 689 C CA . PRO A 1 101 ? 25.027 -13.328 15.730 1.00 17.15 101 PRO A CA 1
ATOM 690 C C . PRO A 1 101 ? 25.016 -13.770 14.268 1.00 17.93 101 PRO A C 1
ATOM 691 O O . PRO A 1 101 ? 23.992 -14.244 13.764 1.00 17.69 101 PRO A O 1
ATOM 695 N N . LEU A 1 102 ? 26.155 -13.605 13.602 1.00 18.59 102 LEU A N 1
ATOM 696 C CA . LEU A 1 102 ? 26.345 -14.125 12.247 1.00 19.36 102 LEU A CA 1
ATOM 697 C C . LEU A 1 102 ? 26.305 -15.660 12.252 1.00 20.09 102 LEU A C 1
ATOM 698 O O . LEU A 1 102 ? 26.774 -16.295 13.205 1.00 19.78 102 LEU A O 1
ATOM 703 N N . ASP A 1 103 ? 25.715 -16.243 11.207 1.00 20.69 103 ASP A N 1
ATOM 704 C CA . ASP A 1 103 ? 25.665 -17.704 11.033 1.00 21.60 103 ASP A CA 1
ATOM 705 C C . ASP A 1 103 ? 26.991 -18.211 10.458 1.00 22.07 103 ASP A C 1
ATOM 706 O O . ASP A 1 103 ? 27.568 -17.580 9.575 1.00 21.95 103 ASP A O 1
ATOM 711 N N . LYS A 1 104 ? 27.469 -19.348 10.953 1.00 22.96 104 LYS A N 1
ATOM 712 C CA . LYS A 1 104 ? 28.767 -19.878 10.511 1.00 23.67 104 LYS A CA 1
ATOM 713 C C . LYS A 1 104 ? 28.695 -20.593 9.157 1.00 23.91 104 LYS A C 1
ATOM 714 O O . LYS A 1 104 ? 27.674 -21.197 8.816 1.00 23.94 104 LYS A O 1
ATOM 720 N N . VAL A 1 105 ? 29.799 -20.510 8.409 1.00 24.07 105 VAL A N 1
ATOM 721 C CA . VAL A 1 105 ? 30.015 -21.199 7.118 1.00 24.34 105 VAL A CA 1
ATOM 722 C C . VAL A 1 105 ? 29.413 -20.432 5.930 1.00 24.27 105 VAL A C 1
ATOM 723 O O . VAL A 1 105 ? 29.589 -19.169 5.874 1.00 24.71 105 VAL A O 1
ATOM 727 N N . MET B 1 1 ? 13.625 31.697 12.840 1.00 19.41 1 MET B N 1
ATOM 728 C CA . MET B 1 1 ? 13.530 30.648 11.789 1.00 18.54 1 MET B CA 1
ATOM 729 C C . MET B 1 1 ? 13.897 29.293 12.406 1.00 17.17 1 MET B C 1
ATOM 730 O O . MET B 1 1 ? 14.644 29.236 13.391 1.00 16.69 1 MET B O 1
ATOM 735 N N . LYS B 1 2 ? 13.355 28.213 11.848 1.00 16.33 2 LYS B N 1
ATOM 736 C CA . LYS B 1 2 ? 13.744 26.862 12.257 1.00 15.04 2 LYS B CA 1
ATOM 737 C C . LYS B 1 2 ? 15.192 26.584 11.852 1.00 14.37 2 LYS B C 1
ATOM 738 O O . LYS B 1 2 ? 15.718 27.179 10.906 1.00 13.77 2 LYS B O 1
ATOM 744 N N . THR B 1 3 ? 15.843 25.699 12.593 1.00 12.73 3 THR B N 1
ATOM 745 C CA . THR B 1 3 ? 17.188 25.261 12.240 1.00 12.85 3 THR B CA 1
ATOM 746 C C . THR B 1 3 ? 17.213 23.751 12.069 1.00 12.27 3 THR B C 1
ATOM 747 O O . THR B 1 3 ? 16.738 23.016 12.944 1.00 12.25 3 THR B O 1
ATOM 751 N N . LEU B 1 4 ? 17.785 23.287 10.958 1.00 10.81 4 LEU B N 1
ATOM 752 C CA . LEU B 1 4 ? 18.020 21.860 10.770 1.00 10.44 4 LEU B CA 1
ATOM 753 C C . LEU B 1 4 ? 19.483 21.559 11.053 1.00 10.27 4 LEU B C 1
ATOM 754 O O . LEU B 1 4 ? 20.367 22.144 10.432 1.00 11.13 4 LEU B O 1
ATOM 759 N N . MET B 1 5 ? 19.723 20.672 12.014 1.00 9.75 5 MET B N 1
ATOM 760 C CA . MET B 1 5 ? 21.066 20.140 12.267 1.00 10.30 5 MET B CA 1
ATOM 761 C C . MET B 1 5 ? 21.157 18.723 11.743 1.00 9.87 5 MET B C 1
ATOM 762 O O . MET B 1 5 ? 20.332 17.872 12.083 1.00 10.72 5 MET B O 1
ATOM 767 N N . VAL B 1 6 ? 22.175 18.471 10.933 1.00 9.41 6 VAL B N 1
ATOM 768 C CA . VAL B 1 6 ? 22.359 17.197 10.258 1.00 9.31 6 VAL B CA 1
ATOM 769 C C . VAL B 1 6 ? 23.612 16.543 10.807 1.00 9.35 6 VAL B C 1
ATOM 770 O O . VAL B 1 6 ? 24.695 17.116 10.711 1.00 9.20 6 VAL B O 1
ATOM 774 N N . PHE B 1 7 ? 23.446 15.376 11.419 1.00 9.06 7 PHE B N 1
ATOM 775 C CA . PHE B 1 7 ? 24.559 14.614 11.968 1.00 8.89 7 PHE B CA 1
ATOM 776 C C . PHE B 1 7 ? 24.881 13.483 11.013 1.00 9.13 7 PHE B C 1
ATOM 777 O O . PHE B 1 7 ? 24.164 12.465 10.954 1.00 9.33 7 PHE B O 1
ATOM 785 N N . ASP B 1 8 ? 25.931 13.710 10.223 1.00 9.55 8 ASP B N 1
ATOM 786 C CA . ASP B 1 8 ? 26.363 12.807 9.169 1.00 10.04 8 ASP B CA 1
ATOM 787 C C . ASP B 1 8 ? 27.329 11.737 9.672 1.00 10.87 8 ASP B C 1
ATOM 788 O O . ASP B 1 8 ? 28.149 11.993 10.560 1.00 10.99 8 ASP B O 1
ATOM 793 N N . PRO B 1 9 ? 27.297 10.551 9.043 1.00 11.52 9 PRO B N 1
ATOM 794 C CA . PRO B 1 9 ? 28.360 9.582 9.281 1.00 12.95 9 PRO B CA 1
ATOM 795 C C . PRO B 1 9 ? 29.709 10.118 8.787 1.00 15.07 9 PRO B C 1
ATOM 796 O O . PRO B 1 9 ? 29.751 11.039 7.957 1.00 15.01 9 PRO B O 1
ATOM 800 N N . ALA B 1 10 ? 30.796 9.539 9.299 1.00 17.53 10 ALA B N 1
ATOM 801 C CA . ALA B 1 10 ? 32.161 9.919 8.901 1.00 20.74 10 ALA B CA 1
ATOM 802 C C . ALA B 1 10 ? 32.356 9.992 7.383 1.00 23.07 10 ALA B C 1
ATOM 803 O O . ALA B 1 10 ? 33.164 10.793 6.904 1.00 23.47 10 ALA B O 1
ATOM 805 N N . MET B 1 11 ? 31.638 9.126 6.661 1.00 26.30 11 MET B N 1
ATOM 806 C CA . MET B 1 11 ? 31.392 9.185 5.196 1.00 29.10 11 MET B CA 1
ATOM 807 C C . MET B 1 11 ? 31.479 7.805 4.544 1.00 29.55 11 MET B C 1
ATOM 808 O O . MET B 1 11 ? 32.572 7.277 4.314 1.00 31.35 11 MET B O 1
ATOM 813 N N . ASP B 1 23 ? 28.416 8.145 -3.272 1.00 27.42 23 ASP B N 1
ATOM 814 C CA . ASP B 1 23 ? 27.051 7.627 -3.593 1.00 27.15 23 ASP B CA 1
ATOM 815 C C . ASP B 1 23 ? 26.070 8.755 -3.888 1.00 26.20 23 ASP B C 1
ATOM 816 O O . ASP B 1 23 ? 26.203 9.869 -3.366 1.00 26.29 23 ASP B O 1
ATOM 821 N N . GLN B 1 24 ? 25.076 8.438 -4.714 1.00 25.12 24 GLN B N 1
ATOM 822 C CA . GLN B 1 24 ? 24.142 9.421 -5.252 1.00 23.85 24 GLN B CA 1
ATOM 823 C C . GLN B 1 24 ? 23.311 10.127 -4.182 1.00 22.80 24 GLN B C 1
ATOM 824 O O . GLN B 1 24 ? 23.021 11.311 -4.318 1.00 22.36 24 GLN B O 1
ATOM 830 N N . ALA B 1 25 ? 22.942 9.406 -3.125 1.00 21.42 25 ALA B N 1
ATOM 831 C CA . ALA B 1 25 ? 22.153 9.990 -2.034 1.00 20.18 25 ALA B CA 1
ATOM 832 C C . ALA B 1 25 ? 22.844 11.190 -1.385 1.00 19.41 25 ALA B C 1
ATOM 833 O O . ALA B 1 25 ? 22.187 12.190 -1.086 1.00 18.46 25 ALA B O 1
ATOM 835 N N . LEU B 1 26 ? 24.156 11.091 -1.171 1.00 18.15 26 LEU B N 1
ATOM 836 C CA . LEU B 1 26 ? 24.934 12.190 -0.592 1.00 17.60 26 LEU B CA 1
ATOM 837 C C . LEU B 1 26 ? 25.058 13.359 -1.558 1.00 16.39 26 LEU B C 1
ATOM 838 O O . LEU B 1 26 ? 24.930 14.515 -1.150 1.00 15.79 26 LEU B O 1
ATOM 843 N N . VAL B 1 27 ? 25.326 13.057 -2.829 1.00 15.14 27 VAL B N 1
ATOM 844 C CA . VAL B 1 27 ? 25.379 14.083 -3.872 1.00 14.51 27 VAL B CA 1
ATOM 845 C C . VAL B 1 27 ? 24.048 14.833 -3.956 1.00 13.56 27 VAL B C 1
ATOM 846 O O . VAL B 1 27 ? 24.027 16.069 -3.941 1.00 12.96 27 VAL B O 1
ATOM 850 N N . ASP B 1 28 ? 22.944 14.091 -4.019 1.00 13.10 28 ASP B N 1
ATOM 851 C CA . ASP B 1 28 ? 21.616 14.697 -4.128 1.00 12.42 28 ASP B CA 1
ATOM 852 C C . ASP B 1 28 ? 21.317 15.543 -2.900 1.00 11.37 28 ASP B C 1
ATOM 853 O O . ASP B 1 28 ? 20.759 16.632 -3.012 1.00 10.60 28 ASP B O 1
ATOM 858 N N . PHE B 1 29 ? 21.684 15.052 -1.720 1.00 10.36 29 PHE B N 1
ATOM 859 C CA . PHE B 1 29 ? 21.427 15.814 -0.505 1.00 10.00 29 PHE B CA 1
ATOM 860 C C . PHE B 1 29 ? 22.225 17.128 -0.502 1.00 9.72 29 PHE B C 1
ATOM 861 O O . PHE B 1 29 ? 21.715 18.178 -0.080 1.00 9.40 29 PHE B O 1
ATOM 869 N N . SER B 1 30 ? 23.458 17.091 -0.993 1.00 10.79 30 SER B N 1
ATOM 870 C CA . SER B 1 30 ? 24.244 18.323 -1.098 1.00 10.79 30 SER B CA 1
ATOM 871 C C . SER B 1 30 ? 23.593 19.342 -2.035 1.00 10.58 30 SER B C 1
ATOM 872 O O . SER B 1 30 ? 23.505 20.528 -1.705 1.00 10.71 30 SER B O 1
ATOM 875 N N . THR B 1 31 ? 23.092 18.859 -3.171 1.00 10.05 31 THR B N 1
ATOM 876 C CA . THR B 1 31 ? 22.343 19.702 -4.109 1.00 10.36 31 THR B CA 1
ATOM 877 C C . THR B 1 31 ? 21.117 20.308 -3.419 1.00 9.88 31 THR B C 1
ATOM 878 O O . THR B 1 31 ? 20.855 21.514 -3.528 1.00 9.74 31 THR B O 1
ATOM 882 N N . ASP B 1 32 ? 20.383 19.468 -2.690 1.00 9.58 32 ASP B N 1
ATOM 883 C CA . ASP B 1 32 ? 19.150 19.903 -2.040 1.00 9.66 32 ASP B CA 1
ATOM 884 C C . ASP B 1 32 ? 19.407 20.935 -0.937 1.00 9.81 32 ASP B C 1
ATOM 885 O O . ASP B 1 32 ? 18.649 21.894 -0.786 1.00 10.04 32 ASP B O 1
ATOM 890 N N . VAL B 1 33 ? 20.479 20.745 -0.179 1.00 10.29 33 VAL B N 1
ATOM 891 C CA . VAL B 1 33 ? 20.869 21.717 0.846 1.00 10.34 33 VAL B CA 1
ATOM 892 C C . VAL B 1 33 ? 21.146 23.085 0.217 1.00 10.75 33 VAL B C 1
ATOM 893 O O . VAL B 1 33 ? 20.763 24.112 0.779 1.00 10.52 33 VAL B O 1
ATOM 897 N N . GLN B 1 34 ? 21.791 23.096 -0.951 1.00 10.57 34 GLN B N 1
ATOM 898 C CA . GLN B 1 34 ? 22.064 24.349 -1.659 1.00 10.76 34 GLN B CA 1
ATOM 899 C C . GLN B 1 34 ? 20.795 25.108 -2.036 1.00 10.09 34 GLN B C 1
ATOM 900 O O . GLN B 1 34 ? 20.683 26.325 -1.783 1.00 10.39 34 GLN B O 1
ATOM 906 N N . TRP B 1 35 ? 19.830 24.395 -2.612 1.00 9.37 35 TRP B N 1
ATOM 907 C CA . TRP B 1 35 ? 18.549 25.014 -2.927 1.00 9.04 35 TRP B CA 1
ATOM 908 C C . TRP B 1 35 ? 17.884 25.575 -1.673 1.00 9.41 35 TRP B C 1
ATOM 909 O O . TRP B 1 35 ? 17.362 26.695 -1.672 1.00 9.43 35 TRP B O 1
ATOM 920 N N . LEU B 1 36 ? 17.882 24.798 -0.597 1.00 9.06 36 LEU B N 1
ATOM 921 C CA . LEU B 1 36 ? 17.185 25.241 0.607 1.00 9.17 36 LEU B CA 1
ATOM 922 C C . LEU B 1 36 ? 17.854 26.429 1.277 1.00 9.63 36 LEU B C 1
ATOM 923 O O . LEU B 1 36 ? 17.179 27.380 1.651 1.00 9.28 36 LEU B O 1
ATOM 928 N N . LYS B 1 37 ? 19.178 26.395 1.405 1.00 10.47 37 LYS B N 1
ATOM 929 C CA . LYS B 1 37 ? 19.888 27.508 2.021 1.00 11.44 37 LYS B CA 1
ATOM 930 C C . LYS B 1 37 ? 19.629 28.820 1.284 1.00 12.07 37 LYS B C 1
ATOM 931 O O . LYS B 1 37 ? 19.461 29.874 1.908 1.00 11.56 37 LYS B O 1
ATOM 937 N N . GLN B 1 38 ? 19.562 28.752 -0.041 1.00 11.63 38 GLN B N 1
ATOM 938 C CA . GLN B 1 38 ? 19.353 29.954 -0.848 1.00 12.04 38 GLN B CA 1
ATOM 939 C C . GLN B 1 38 ? 17.922 30.475 -0.793 1.00 12.65 38 GLN B C 1
ATOM 940 O O . GLN B 1 38 ? 17.639 31.594 -1.229 1.00 13.36 38 GLN B O 1
ATOM 946 N N . SER B 1 39 ? 17.014 29.668 -0.256 1.00 12.63 39 SER B N 1
ATOM 947 C CA . SER B 1 39 ? 15.666 30.155 0.024 1.00 13.32 39 SER B CA 1
ATOM 948 C C . SER B 1 39 ? 15.583 30.819 1.404 1.00 13.79 39 SER B C 1
ATOM 949 O O . SER B 1 39 ? 14.518 31.299 1.789 1.00 15.07 39 SER B O 1
ATOM 952 N N . GLY B 1 40 ? 16.708 30.855 2.124 1.00 14.14 40 GLY B N 1
ATOM 953 C CA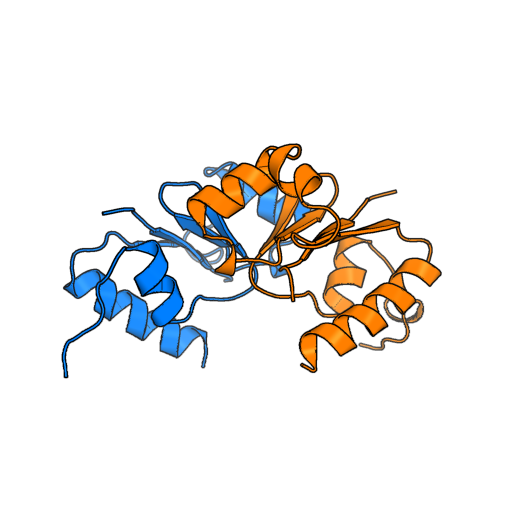 . GLY B 1 40 ? 16.843 31.620 3.375 1.00 15.04 40 GLY B CA 1
ATOM 954 C C . GLY B 1 40 ? 16.852 30.797 4.650 1.00 15.41 40 GLY B C 1
ATOM 955 O O . GLY B 1 40 ? 16.765 31.331 5.753 1.00 16.24 40 GLY B O 1
ATOM 956 N N . VAL B 1 41 ? 17.006 29.495 4.484 1.00 15.71 41 VAL B N 1
ATOM 957 C CA . VAL B 1 41 ? 16.821 28.531 5.545 1.00 16.33 41 VAL B CA 1
ATOM 958 C C . VAL B 1 41 ? 18.128 28.222 6.277 1.00 15.62 41 VAL B C 1
ATOM 959 O O . VAL B 1 41 ? 19.201 28.332 5.690 1.00 15.30 41 VAL B O 1
ATOM 963 N N . GLN B 1 42 ? 18.030 27.810 7.543 1.00 14.89 42 GLN B N 1
ATOM 964 C CA . GLN B 1 42 ? 19.213 27.514 8.356 1.00 15.24 42 GLN B CA 1
ATOM 965 C C . GLN B 1 42 ? 19.474 26.005 8.448 1.00 14.38 42 GLN B C 1
ATOM 966 O O . GLN B 1 42 ? 18.699 25.268 9.056 1.00 13.79 42 GLN B O 1
ATOM 972 N N . ILE B 1 43 ? 20.564 25.566 7.822 1.00 13.20 43 ILE B N 1
ATOM 973 C CA . ILE B 1 43 ? 20.991 24.159 7.857 1.00 13.39 43 ILE B CA 1
ATOM 974 C C . ILE B 1 43 ? 22.458 24.086 8.240 1.00 13.61 43 ILE B C 1
ATOM 975 O O . ILE B 1 43 ? 23.301 24.731 7.615 1.00 14.72 43 ILE B O 1
ATOM 980 N N . GLU B 1 44 ? 22.762 23.291 9.266 1.00 13.05 44 GLU B N 1
ATOM 981 C CA . GLU B 1 44 ? 24.144 23.082 9.691 1.00 13.45 44 GLU B CA 1
ATOM 982 C C . GLU B 1 44 ? 24.430 21.590 9.667 1.00 12.27 44 GLU B C 1
ATOM 983 O O . GLU B 1 44 ? 23.575 20.797 10.063 1.00 12.32 44 GLU B O 1
ATOM 989 N N . ARG B 1 45 ? 25.619 21.215 9.209 1.00 11.70 45 ARG B N 1
ATOM 990 C CA . ARG B 1 45 ? 26.049 19.820 9.171 1.00 11.11 45 ARG B CA 1
ATOM 991 C C . ARG B 1 45 ? 27.244 19.552 10.071 1.00 10.75 45 ARG B C 1
ATOM 992 O O . ARG B 1 45 ? 28.112 20.412 10.242 1.00 10.74 45 ARG B O 1
ATOM 1000 N N . PHE B 1 46 ? 27.292 18.336 10.604 1.00 10.20 46 PHE B N 1
ATOM 1001 C CA . PHE B 1 46 ? 28.349 17.890 11.507 1.00 10.87 46 PHE B CA 1
ATOM 1002 C C . PHE B 1 46 ? 28.661 16.458 11.154 1.00 10.95 46 PHE B C 1
ATOM 1003 O O . PHE B 1 46 ? 27.754 15.650 10.963 1.00 11.00 46 PHE B O 1
ATOM 1011 N N . ASN B 1 47 ? 29.933 16.104 11.058 1.00 11.71 47 ASN B N 1
ATOM 1012 C CA . ASN B 1 47 ? 30.215 14.682 10.907 1.00 12.54 47 ASN B CA 1
ATOM 1013 C C . ASN B 1 47 ? 31.220 14.182 11.922 1.00 12.64 47 ASN B C 1
ATOM 1014 O O . ASN B 1 47 ? 31.960 14.975 12.505 1.00 11.28 47 ASN B O 1
ATOM 1019 N N . LEU B 1 48 ? 31.222 12.866 12.144 1.00 12.86 48 LEU B N 1
ATOM 1020 C CA . LEU B 1 48 ? 32.068 12.247 13.162 1.00 13.96 48 LEU B CA 1
ATOM 1021 C C . LEU B 1 48 ? 33.577 12.412 12.918 1.00 14.27 48 LEU B C 1
ATOM 1022 O O . LEU B 1 48 ? 34.374 12.377 13.855 1.00 15.03 48 LEU B O 1
ATOM 1027 N N . ALA B 1 49 ? 33.962 12.633 11.665 1.00 14.04 49 ALA B N 1
ATOM 1028 C CA . ALA B 1 49 ? 35.376 12.858 11.336 1.00 14.79 49 ALA B CA 1
ATOM 1029 C C . ALA B 1 49 ? 35.851 14.291 11.631 1.00 14.93 49 ALA B C 1
ATOM 1030 O O . ALA B 1 49 ? 36.964 14.493 12.126 1.00 15.55 49 ALA B O 1
ATOM 1032 N N . GLN B 1 50 ? 35.018 15.281 11.318 1.00 15.51 50 GLN B N 1
ATOM 1033 C CA . GLN B 1 50 ? 35.439 16.686 11.371 1.00 15.86 50 GLN B CA 1
ATOM 1034 C C . GLN B 1 50 ? 34.868 17.493 12.548 1.00 15.54 50 GLN B C 1
ATOM 1035 O O . GLN B 1 50 ? 35.462 18.498 12.956 1.00 15.78 50 GLN B O 1
ATOM 1041 N N . GLN B 1 51 ? 33.727 17.057 13.083 1.00 15.11 51 GLN B N 1
ATOM 1042 C CA . GLN B 1 51 ? 33.102 17.694 14.244 1.00 14.70 51 GLN B CA 1
ATOM 1043 C C . GLN B 1 51 ? 32.724 16.659 15.334 1.00 14.61 51 GLN B C 1
ATOM 1044 O O . GLN B 1 51 ? 31.582 16.624 15.782 1.00 13.64 51 GLN B O 1
ATOM 1050 N N . PRO B 1 52 ? 33.677 15.813 15.776 1.00 14.39 52 PRO B N 1
ATOM 1051 C CA . PRO B 1 52 ? 33.291 14.687 16.651 1.00 14.84 52 PRO B CA 1
ATOM 1052 C C . PRO B 1 52 ? 32.641 15.070 18.000 1.00 15.21 52 PRO B C 1
ATOM 1053 O O . PRO B 1 52 ? 31.760 14.346 18.493 1.00 15.29 52 PRO B O 1
ATOM 1057 N N . MET B 1 53 ? 33.076 16.184 18.586 1.00 15.82 53 MET B N 1
ATOM 1058 C CA . MET B 1 53 ? 32.568 16.596 19.902 1.00 16.40 53 MET B CA 1
ATOM 1059 C C . MET B 1 53 ? 31.101 17.034 19.871 1.00 16.59 53 MET B C 1
ATOM 1060 O O . MET B 1 53 ? 30.414 16.959 20.894 1.00 16.48 53 MET B O 1
ATOM 1065 N N . SER B 1 54 ? 30.632 17.469 18.701 1.00 16.65 54 SER B N 1
ATOM 1066 C CA . SER B 1 54 ? 29.219 17.826 18.501 1.00 17.29 54 SER B CA 1
ATOM 1067 C C . SER B 1 54 ? 28.293 16.642 18.768 1.00 17.22 54 SER B C 1
ATOM 1068 O O . SER B 1 54 ? 27.147 16.830 19.190 1.00 17.56 54 SER B O 1
ATOM 1071 N N . PHE B 1 55 ? 28.795 15.429 18.531 1.00 16.73 55 PHE B N 1
ATOM 1072 C CA . PHE B 1 55 ? 28.037 14.182 18.716 1.00 16.52 55 PHE B CA 1
ATOM 1073 C C . PHE B 1 55 ? 28.012 13.701 20.165 1.00 17.42 55 PHE B C 1
ATOM 1074 O O . PHE B 1 55 ? 27.287 12.755 20.508 1.00 17.63 55 PHE B O 1
ATOM 1082 N N . VAL B 1 56 ? 28.837 14.329 20.994 1.00 17.80 56 VAL B N 1
ATOM 1083 C CA . VAL B 1 56 ? 28.920 14.005 22.413 1.00 18.79 56 VAL B CA 1
ATOM 1084 C C . VAL B 1 56 ? 28.189 15.096 23.193 1.00 18.64 56 VAL B C 1
ATOM 1085 O O . VAL B 1 56 ? 27.515 14.812 24.188 1.00 19.25 56 VAL B O 1
ATOM 1089 N N . GLN B 1 57 ? 28.309 16.331 22.715 1.00 18.42 57 GLN B N 1
ATOM 1090 C CA . GLN B 1 57 ? 27.728 17.493 23.395 1.00 18.11 57 GLN B CA 1
ATOM 1091 C C . GLN B 1 57 ? 26.215 17.651 23.197 1.00 17.85 57 GLN B C 1
ATOM 1092 O O . GLN B 1 57 ? 25.538 18.250 24.044 1.00 18.27 57 GLN B O 1
ATOM 1098 N N . ASN B 1 58 ? 25.686 17.124 22.093 1.00 16.52 58 ASN B N 1
ATOM 1099 C CA . ASN B 1 58 ? 24.240 17.105 21.886 1.00 16.17 58 ASN B CA 1
ATOM 1100 C C . ASN B 1 58 ? 23.647 15.856 22.516 1.00 16.23 58 ASN B C 1
ATOM 1101 O O . ASN B 1 58 ? 23.992 14.729 22.131 1.00 14.93 58 ASN B O 1
ATOM 1106 N N . GLU B 1 59 ? 22.753 16.060 23.479 1.00 16.17 59 GLU B N 1
ATOM 1107 C CA . GLU B 1 59 ? 22.211 14.960 24.275 1.00 17.09 59 GLU B CA 1
ATOM 1108 C C . GLU B 1 59 ? 21.478 13.921 23.433 1.00 16.30 59 GLU B C 1
ATOM 1109 O O . GLU B 1 59 ? 21.665 12.719 23.632 1.00 16.68 59 GLU B O 1
ATOM 1115 N N . LYS B 1 60 ? 20.650 14.382 22.504 1.00 16.07 60 LYS B N 1
ATOM 1116 C CA . LYS B 1 60 ? 19.880 13.473 21.657 1.00 15.54 60 LYS B CA 1
ATOM 1117 C C . LYS B 1 60 ? 20.764 12.672 20.713 1.00 14.63 60 LYS B C 1
ATOM 1118 O O . LYS B 1 60 ? 20.518 11.489 20.493 1.00 14.13 60 LYS B O 1
ATOM 1124 N N . VAL B 1 61 ? 21.796 13.310 20.168 1.00 13.35 61 VAL B N 1
ATOM 1125 C CA . VAL B 1 61 ? 22.718 12.625 19.263 1.00 12.46 61 VAL B CA 1
ATOM 1126 C C . VAL B 1 61 ? 23.491 11.534 19.991 1.00 12.40 61 VAL B C 1
ATOM 1127 O O . VAL B 1 61 ? 23.616 10.410 19.487 1.00 11.05 61 VAL B O 1
ATOM 1131 N N . LYS B 1 62 ? 24.010 11.858 21.173 1.00 12.54 62 LYS B N 1
ATOM 1132 C CA . LYS B 1 62 ? 24.698 10.871 21.993 1.00 13.03 62 LYS B CA 1
ATOM 1133 C C . LYS B 1 62 ? 23.796 9.671 22.293 1.00 12.92 62 LYS B C 1
ATOM 1134 O O . LYS B 1 62 ? 24.233 8.527 22.147 1.00 12.79 62 LYS B O 1
ATOM 1140 N N . ALA B 1 63 ? 22.542 9.939 22.664 1.00 12.92 63 ALA B N 1
ATOM 1141 C CA . ALA B 1 63 ? 21.573 8.883 22.961 1.00 12.26 63 ALA B CA 1
ATOM 1142 C C . ALA B 1 63 ? 21.279 8.043 21.720 1.00 12.20 63 ALA B C 1
ATOM 1143 O O . ALA B 1 63 ? 21.150 6.824 21.809 1.00 12.29 63 ALA B O 1
ATOM 1145 N N . PHE B 1 64 ? 21.179 8.709 20.571 1.00 11.21 64 PHE B N 1
ATOM 1146 C CA . PHE B 1 64 ? 20.923 8.014 19.309 1.00 10.55 64 PHE B CA 1
ATOM 1147 C C . PHE B 1 64 ? 22.059 7.067 18.926 1.00 10.76 64 PHE B C 1
ATOM 1148 O O . PHE B 1 64 ? 21.817 5.920 18.537 1.00 11.15 64 PHE B O 1
ATOM 1156 N N . ILE B 1 65 ? 23.298 7.544 19.006 1.00 10.76 65 ILE B N 1
ATOM 1157 C CA . ILE B 1 65 ? 24.459 6.698 18.709 1.00 11.69 65 ILE B CA 1
ATOM 1158 C C . ILE B 1 65 ? 24.480 5.469 19.623 1.00 11.47 65 ILE B C 1
ATOM 1159 O O . ILE B 1 65 ? 24.751 4.356 19.167 1.00 11.35 65 ILE B O 1
ATOM 1164 N N . GLU B 1 66 ? 24.177 5.680 20.900 1.00 11.68 66 GLU B N 1
ATOM 1165 C CA . GLU B 1 66 ? 24.136 4.581 21.853 1.00 12.50 66 GLU B CA 1
ATOM 1166 C C . GLU B 1 66 ? 23.065 3.549 21.491 1.00 11.95 66 GLU B C 1
ATOM 1167 O O . GLU B 1 66 ? 23.323 2.342 21.551 1.00 12.52 66 GLU B O 1
ATOM 1173 N N . ALA B 1 67 ? 21.874 4.023 21.125 1.00 10.90 67 ALA B N 1
ATOM 1174 C CA . ALA B 1 67 ? 20.747 3.122 20.886 1.00 10.27 67 ALA B CA 1
ATOM 1175 C C . ALA B 1 67 ? 20.820 2.428 19.527 1.00 9.69 67 ALA B C 1
ATOM 1176 O O . ALA B 1 67 ? 20.598 1.215 19.431 1.00 10.35 67 ALA B O 1
ATOM 1178 N N . SER B 1 68 ? 21.106 3.209 18.484 1.00 8.91 68 SER B N 1
ATOM 1179 C CA . SER B 1 68 ? 21.045 2.718 17.110 1.00 8.98 68 SER B CA 1
ATOM 1180 C C . SER B 1 68 ? 22.381 2.219 16.594 1.00 9.75 68 SER B C 1
ATOM 1181 O O . SER B 1 68 ? 22.424 1.407 15.660 1.00 10.88 68 SER B O 1
ATOM 1184 N N . GLY B 1 69 ? 23.458 2.743 17.176 1.00 10.12 69 GLY B N 1
ATOM 1185 C CA . GLY B 1 69 ? 24.805 2.589 16.605 1.00 10.84 69 GLY B CA 1
ATOM 1186 C C . GLY B 1 69 ? 25.096 3.738 15.665 1.00 10.72 69 GLY B C 1
ATOM 1187 O O . GLY B 1 69 ? 24.175 4.360 15.125 1.00 11.54 69 GLY B O 1
ATOM 1188 N N . ALA B 1 70 ? 26.376 4.061 15.473 1.00 10.84 70 ALA B N 1
ATOM 1189 C CA . ALA B 1 70 ? 26.778 5.040 14.475 1.00 10.39 70 ALA B CA 1
ATOM 1190 C C . ALA B 1 70 ? 26.297 4.680 13.060 1.00 9.88 70 ALA B C 1
ATOM 1191 O O . ALA B 1 70 ? 26.093 5.551 12.205 1.00 10.69 70 ALA B O 1
ATOM 1193 N N . GLU B 1 71 ? 26.107 3.386 12.828 1.00 9.34 71 GLU B N 1
ATOM 1194 C CA . GLU B 1 71 ? 25.589 2.893 11.550 1.00 9.70 71 GLU B CA 1
ATOM 1195 C C . GLU B 1 71 ? 24.160 3.367 11.272 1.00 8.86 71 GLU B C 1
ATOM 1196 O O . GLU B 1 71 ? 23.686 3.281 10.142 1.00 9.47 71 GLU B O 1
ATOM 1202 N N . GLY B 1 72 ? 23.498 3.890 12.297 1.00 8.43 72 GLY B N 1
ATOM 1203 C CA . GLY B 1 72 ? 22.124 4.394 12.159 1.00 8.16 72 GLY B CA 1
ATOM 1204 C C . GLY B 1 72 ? 22.028 5.806 11.635 1.00 7.92 72 GLY B C 1
ATOM 1205 O O . GLY B 1 72 ? 20.932 6.281 11.349 1.00 7.29 72 GLY B O 1
ATOM 1206 N N . LEU B 1 73 ? 23.167 6.498 11.536 1.00 7.64 73 LEU B N 1
ATOM 1207 C CA . LEU B 1 73 ? 23.225 7.856 10.987 1.00 8.06 73 LEU B CA 1
ATOM 1208 C C . LEU B 1 73 ? 22.853 7.830 9.492 1.00 8.32 73 LEU B C 1
ATOM 1209 O O . LEU B 1 73 ? 22.927 6.785 8.851 1.00 9.08 73 LEU B O 1
ATOM 1214 N N . PRO B 1 74 ? 22.429 8.973 8.923 1.00 8.78 74 PRO B N 1
ATOM 1215 C CA . PRO B 1 74 ? 22.351 10.306 9.533 1.00 8.61 74 PRO B CA 1
ATOM 1216 C C . PRO B 1 74 ? 21.182 10.501 10.494 1.00 8.64 74 PRO B C 1
ATOM 1217 O O . PRO B 1 74 ? 20.164 9.807 10.393 1.00 8.98 74 PRO B O 1
ATOM 1221 N N . LEU B 1 75 ? 21.336 11.454 11.415 1.00 8.41 75 LEU B N 1
ATOM 1222 C CA . LEU B 1 75 ? 20.263 11.889 12.305 1.00 8.85 75 LEU B CA 1
ATOM 1223 C C . LEU B 1 75 ? 19.994 13.353 12.013 1.00 9.34 75 LEU B C 1
ATOM 1224 O O . LEU B 1 75 ? 20.928 14.157 11.995 1.00 9.67 75 LEU B O 1
ATOM 1229 N N . LEU B 1 76 ? 18.736 13.696 11.782 1.00 8.95 76 LEU B N 1
ATOM 1230 C CA . LEU B 1 76 ? 18.344 15.066 11.453 1.00 9.52 76 LEU B CA 1
ATOM 1231 C C . LEU B 1 76 ? 17.433 15.618 12.531 1.00 8.92 76 LEU B C 1
ATOM 1232 O O . LEU B 1 76 ? 16.393 15.027 12.844 1.00 9.01 76 LEU B O 1
ATOM 1237 N N . LEU B 1 77 ? 17.833 16.763 13.088 1.00 9.29 77 LEU B N 1
ATOM 1238 C CA . LEU B 1 77 ? 17.093 17.433 14.148 1.00 9.73 77 LEU B CA 1
ATOM 1239 C C . LEU B 1 77 ? 16.619 18.798 13.662 1.00 9.11 77 LEU B C 1
ATOM 1240 O O . LEU B 1 77 ? 17.410 19.611 13.178 1.00 10.11 77 LEU B O 1
ATOM 1245 N N . LEU B 1 78 ? 15.323 19.048 13.800 1.00 9.23 78 LEU B N 1
ATOM 1246 C CA . LEU B 1 78 ? 14.699 20.305 13.414 1.00 9.88 78 LEU B CA 1
ATOM 1247 C C . LEU B 1 78 ? 14.298 20.995 14.718 1.00 10.08 78 LEU B C 1
ATOM 1248 O O . LEU B 1 78 ? 13.450 20.491 15.452 1.00 10.29 78 LEU B O 1
ATOM 1253 N N . ASP B 1 79 ? 14.956 22.117 15.028 1.00 10.93 79 ASP B N 1
ATOM 1254 C CA . ASP B 1 79 ? 14.791 22.795 16.328 1.00 10.96 79 ASP B CA 1
ATOM 1255 C C . ASP B 1 79 ? 14.945 21.839 17.508 1.00 11.69 79 ASP B C 1
ATOM 1256 O O . ASP B 1 79 ? 14.162 21.861 18.455 1.00 12.25 79 ASP B O 1
ATOM 1261 N N . GLY B 1 80 ? 15.966 20.982 17.411 1.00 11.53 80 GLY B N 1
ATOM 1262 C CA . GLY B 1 80 ? 16.306 20.030 18.456 1.00 12.82 80 GLY B CA 1
ATOM 1263 C C . GLY B 1 80 ? 15.495 18.753 18.480 1.00 12.4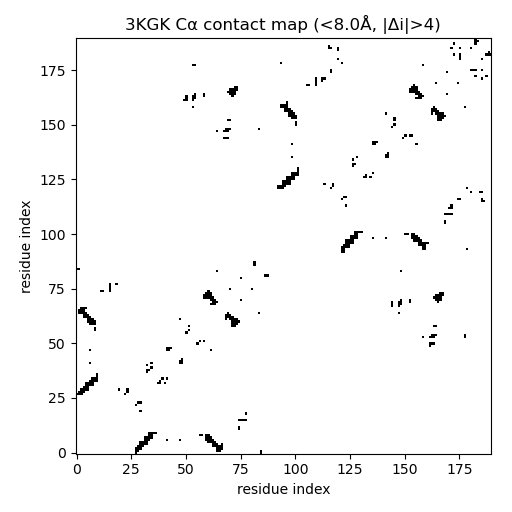6 80 GLY B C 1
ATOM 1264 O O . GLY B 1 80 ? 15.757 17.879 19.309 1.00 14.25 80 GLY B O 1
ATOM 1265 N N . GLU B 1 81 ? 14.521 18.637 17.572 1.00 12.03 81 GLU B N 1
ATOM 1266 C CA . GLU B 1 81 ? 13.620 17.476 17.534 1.00 11.77 81 GLU B CA 1
ATOM 1267 C C . GLU B 1 81 ? 13.938 16.559 16.366 1.00 10.58 81 GLU B C 1
ATOM 1268 O O . GLU B 1 81 ? 14.062 17.007 15.235 1.00 10.20 81 GLU B O 1
ATOM 1274 N N . THR B 1 82 ? 14.018 15.267 16.636 1.00 9.86 82 THR B N 1
ATOM 1275 C CA . THR B 1 82 ? 14.277 14.305 15.566 1.00 9.99 82 THR B CA 1
ATOM 1276 C C . THR B 1 82 ? 13.162 14.350 14.520 1.00 8.63 82 THR B C 1
ATOM 1277 O O . THR B 1 82 ? 11.967 14.246 14.857 1.00 9.41 82 THR B O 1
ATOM 1281 N N . VAL B 1 83 ? 13.559 14.475 13.250 1.00 8.48 83 VAL B N 1
ATOM 1282 C CA . VAL B 1 83 ? 12.597 14.429 12.143 1.00 8.29 83 VAL B CA 1
ATOM 1283 C C . VAL B 1 83 ? 12.869 13.307 11.129 1.00 7.65 83 VAL B C 1
ATOM 1284 O O . VAL B 1 83 ? 11.997 12.972 10.324 1.00 7.65 83 VAL B O 1
ATOM 1288 N N . MET B 1 84 ? 14.075 12.734 11.187 1.00 7.55 84 MET B N 1
ATOM 1289 C CA . MET B 1 84 ? 14.484 11.643 10.288 1.00 7.77 84 MET B CA 1
ATOM 1290 C C . MET B 1 84 ? 15.735 10.995 10.847 1.00 7.56 84 MET B C 1
ATOM 1291 O O . MET B 1 84 ? 16.555 11.690 11.460 1.00 7.44 84 MET B O 1
ATOM 1296 N N . ALA B 1 85 ? 15.880 9.682 10.659 1.00 6.49 85 ALA B N 1
ATOM 1297 C CA . ALA B 1 85 ? 17.096 8.980 11.116 1.00 6.55 85 ALA B CA 1
ATOM 1298 C C . ALA B 1 85 ? 17.285 7.758 10.246 1.00 6.98 85 ALA B C 1
ATOM 1299 O O . ALA B 1 85 ? 16.372 6.940 10.098 1.00 7.02 85 ALA B O 1
ATOM 1301 N N . GLY B 1 86 ? 18.485 7.631 9.671 1.00 7.02 86 GLY B N 1
ATOM 1302 C CA . GLY B 1 86 ? 18.822 6.464 8.861 1.00 7.33 86 GLY B CA 1
ATOM 1303 C C . GLY B 1 86 ? 18.781 6.664 7.361 1.00 7.49 86 GLY B C 1
ATOM 1304 O O . GLY B 1 86 ? 19.118 5.738 6.606 1.00 7.82 86 GLY B O 1
ATOM 1305 N N . ARG B 1 87 ? 18.367 7.851 6.918 1.00 7.53 87 ARG B N 1
ATOM 1306 C CA . ARG B 1 87 ? 18.431 8.237 5.509 1.00 8.14 87 ARG B CA 1
ATOM 1307 C C . ARG B 1 87 ? 18.369 9.751 5.432 1.00 7.96 87 ARG B C 1
ATOM 1308 O O . ARG B 1 87 ? 18.084 10.423 6.423 1.00 7.68 87 ARG B O 1
ATOM 1316 N N . TYR B 1 88 ? 18.647 10.283 4.245 1.00 9.02 88 TYR B N 1
ATOM 1317 C CA . TYR B 1 88 ? 18.528 11.709 3.962 1.00 9.52 88 TYR B CA 1
ATOM 1318 C C . TYR B 1 88 ? 17.182 12.054 3.367 1.00 9.04 88 TYR B C 1
ATOM 1319 O O . TYR B 1 88 ? 16.561 11.221 2.692 1.00 9.30 88 TYR B O 1
ATOM 1328 N N . PRO B 1 89 ? 16.724 13.290 3.626 1.00 9.42 89 PRO B N 1
ATOM 1329 C CA . PRO B 1 89 ? 15.449 13.740 3.104 1.00 9.60 89 PRO B CA 1
ATOM 1330 C C . PRO B 1 89 ? 15.560 14.139 1.641 1.00 9.88 89 PRO B C 1
ATOM 1331 O O . PRO B 1 89 ? 16.602 14.661 1.212 1.00 10.90 89 PRO B O 1
ATOM 1335 N N . LYS B 1 90 ? 14.494 13.887 0.892 1.00 10.03 90 LYS B N 1
ATOM 1336 C CA . LYS B 1 90 ? 14.343 14.433 -0.456 1.00 10.28 90 LYS B CA 1
ATOM 1337 C C . LYS B 1 90 ? 14.076 15.933 -0.370 1.00 10.32 90 LYS B C 1
ATOM 1338 O O . LYS B 1 90 ? 13.680 16.456 0.686 1.00 10.30 90 LYS B O 1
ATOM 1344 N N . ARG B 1 91 ? 14.306 16.643 -1.473 1.00 9.93 91 ARG B N 1
ATOM 1345 C CA . ARG B 1 91 ? 14.153 18.095 -1.459 1.00 9.59 91 ARG B CA 1
ATOM 1346 C C . ARG B 1 91 ? 12.751 18.541 -1.023 1.00 9.80 91 ARG B C 1
ATOM 1347 O O . ARG B 1 91 ? 12.612 19.517 -0.289 1.00 9.30 91 ARG B O 1
ATOM 1355 N N . ALA B 1 92 ? 11.723 17.804 -1.446 1.00 9.67 92 ALA B N 1
ATOM 1356 C CA . ALA B 1 92 ? 10.348 18.141 -1.073 1.00 10.47 92 ALA B CA 1
ATOM 1357 C C . ALA B 1 92 ? 10.094 17.951 0.423 1.00 9.88 92 ALA B C 1
ATOM 1358 O O . ALA B 1 92 ? 9.272 18.659 1.003 1.00 10.45 92 ALA B O 1
ATOM 1360 N N . GLU B 1 93 ? 10.808 17.015 1.042 1.00 10.08 93 GLU B N 1
ATOM 1361 C CA . GLU B 1 93 ? 10.676 16.808 2.482 1.00 10.57 93 GLU B CA 1
ATOM 1362 C C . GLU B 1 93 ? 11.299 17.991 3.231 1.00 10.49 93 GLU B C 1
ATOM 1363 O O . GLU B 1 93 ? 10.693 18.535 4.159 1.00 11.46 93 GLU B O 1
ATOM 1369 N N . LEU B 1 94 ? 12.483 18.431 2.799 1.00 10.41 94 LEU B N 1
ATOM 1370 C CA . LEU B 1 94 ? 13.091 19.646 3.355 1.00 10.59 94 LEU B CA 1
ATOM 1371 C C . LEU B 1 94 ? 12.157 20.838 3.200 1.00 10.41 94 LEU B C 1
ATOM 1372 O O . LEU B 1 94 ? 11.975 21.614 4.148 1.00 10.61 94 LEU B O 1
ATOM 1377 N N . ALA B 1 95 ? 11.562 20.982 2.011 1.00 11.23 95 ALA B N 1
ATOM 1378 C CA . ALA B 1 95 ? 10.635 22.091 1.753 1.00 11.70 95 ALA B CA 1
ATOM 1379 C C . ALA B 1 95 ? 9.458 22.073 2.732 1.00 12.25 95 ALA B C 1
ATOM 1380 O O . ALA B 1 95 ? 9.057 23.126 3.248 1.00 12.84 95 ALA B O 1
ATOM 1382 N N . ARG B 1 96 ? 8.925 20.880 3.001 1.00 12.76 96 ARG B N 1
ATOM 1383 C CA . ARG B 1 96 ? 7.815 20.758 3.949 1.00 13.32 96 ARG B CA 1
ATOM 1384 C C . ARG B 1 96 ? 8.216 21.173 5.368 1.00 12.72 96 ARG B C 1
ATOM 1385 O O . ARG B 1 96 ? 7.494 21.952 6.004 1.00 12.92 96 ARG B O 1
ATOM 1393 N N . TRP B 1 97 ? 9.357 20.678 5.855 1.00 12.16 97 TRP B N 1
ATOM 1394 C CA . TRP B 1 97 ? 9.825 21.028 7.200 1.00 11.90 97 TRP B CA 1
ATOM 1395 C C . TRP B 1 97 ? 9.974 22.532 7.402 1.00 11.97 97 TRP B C 1
ATOM 1396 O O . TRP B 1 97 ? 9.659 23.057 8.474 1.00 12.57 97 TRP B O 1
ATOM 1407 N N . PHE B 1 98 ? 10.456 23.222 6.370 1.00 11.76 98 PHE B N 1
ATOM 1408 C CA . PHE B 1 98 ? 10.739 24.648 6.480 1.00 12.20 98 PHE B CA 1
ATOM 1409 C C . PHE B 1 98 ? 9.596 25.535 6.000 1.00 12.88 98 PHE B C 1
ATOM 1410 O O . PHE B 1 98 ? 9.684 26.760 6.097 1.00 14.00 98 PHE B O 1
ATOM 1418 N N . GLY B 1 99 ? 8.541 24.917 5.473 1.00 13.19 99 GLY B N 1
ATOM 1419 C CA . GLY B 1 99 ? 7.393 25.653 4.919 1.00 13.27 99 GLY B CA 1
ATOM 1420 C C . GLY B 1 99 ? 7.733 26.509 3.709 1.00 13.93 99 GLY B C 1
ATOM 1421 O O . GLY B 1 99 ? 7.192 27.606 3.539 1.00 14.58 99 GLY B O 1
ATOM 1422 N N . ILE B 1 100 ? 8.630 26.010 2.864 1.00 13.74 100 ILE B N 1
ATOM 1423 C CA . ILE B 1 100 ? 9.050 26.736 1.665 1.00 13.65 100 ILE B CA 1
ATOM 1424 C C . ILE B 1 100 ? 8.257 26.230 0.457 1.00 13.86 100 ILE B C 1
ATOM 1425 O O . ILE B 1 100 ? 8.183 25.021 0.231 1.00 13.62 100 ILE B O 1
ATOM 1430 N N . PRO B 1 101 ? 7.644 27.152 -0.312 1.00 14.23 101 PRO B N 1
ATOM 1431 C CA . PRO B 1 101 ? 6.950 26.736 -1.530 1.00 14.39 101 PRO B CA 1
ATOM 1432 C C . PRO B 1 101 ? 7.888 26.000 -2.474 1.00 14.47 101 PRO B C 1
ATOM 1433 O O . PRO B 1 101 ? 9.054 26.385 -2.615 1.00 14.09 101 PRO B O 1
ATOM 1437 N N . LEU B 1 102 ? 7.378 24.945 -3.096 1.00 14.48 102 LEU B N 1
ATOM 1438 C CA . LEU B 1 102 ? 8.152 24.116 -4.022 1.00 14.71 102 LEU B CA 1
ATOM 1439 C C . LEU B 1 102 ? 8.833 24.936 -5.120 1.00 14.62 102 LEU B C 1
ATOM 1440 O O . LEU B 1 102 ? 9.996 24.682 -5.453 1.00 14.21 102 LEU B O 1
ATOM 1445 N N . ASP B 1 103 ? 8.123 25.932 -5.655 1.00 14.54 103 ASP B N 1
ATOM 1446 C CA . ASP B 1 103 ? 8.639 26.756 -6.750 1.00 14.48 103 ASP B CA 1
ATOM 1447 C C . ASP B 1 103 ? 9.790 27.694 -6.366 1.00 13.97 103 ASP B C 1
ATOM 1448 O O . ASP B 1 103 ? 10.339 28.391 -7.228 1.00 14.04 103 ASP B O 1
ATOM 1453 N N . LYS B 1 104 ? 10.140 27.725 -5.079 1.00 12.90 104 LYS B N 1
ATOM 1454 C CA . LYS B 1 104 ? 11.250 28.545 -4.588 1.00 12.58 104 LYS B CA 1
ATOM 1455 C C . LYS B 1 104 ? 12.519 27.719 -4.401 1.00 11.74 104 LYS B C 1
ATOM 1456 O O . LYS B 1 104 ? 13.591 28.273 -4.135 1.00 11.65 104 LYS B O 1
ATOM 1462 N N . VAL B 1 105 ? 12.384 26.401 -4.536 1.00 10.88 105 VAL B N 1
ATOM 1463 C CA . VAL B 1 105 ? 13.517 25.474 -4.420 1.00 10.10 105 VAL B CA 1
ATOM 1464 C C . VAL B 1 105 ? 13.628 24.550 -5.639 1.00 10.08 105 VAL B C 1
ATOM 1465 O O . VAL B 1 105 ? 14.087 23.422 -5.529 1.00 10.11 105 VAL B O 1
ATOM 1469 N N . GLY B 1 106 ? 13.216 25.050 -6.802 1.00 10.42 106 GLY B N 1
ATOM 1470 C CA . GLY B 1 106 ? 13.415 24.346 -8.069 1.00 11.43 106 GLY B CA 1
ATOM 1471 C C . GLY B 1 106 ? 12.564 23.108 -8.286 1.00 11.87 106 GLY B C 1
ATOM 1472 O O . GLY B 1 106 ? 12.937 22.236 -9.074 1.00 12.29 106 GLY B O 1
ATOM 1473 N N . LEU B 1 107 ? 11.430 23.036 -7.592 1.00 12.75 107 LEU B N 1
ATOM 1474 C CA . LEU B 1 107 ? 10.537 21.877 -7.659 1.00 14.09 107 LEU B CA 1
ATOM 1475 C C . LEU B 1 107 ? 9.144 22.242 -8.179 1.00 15.51 107 LEU B C 1
ATOM 1476 O O . LEU B 1 107 ? 8.674 23.367 -8.000 1.00 15.59 107 LEU B O 1
ATOM 1481 N N . ALA B 1 108 ? 8.500 21.266 -8.817 1.00 17.51 108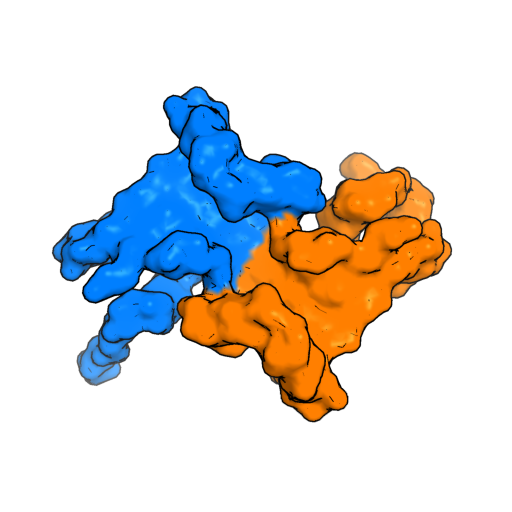 ALA B N 1
ATOM 1482 C CA . ALA B 1 108 ? 7.103 21.368 -9.234 1.00 19.25 108 ALA B CA 1
ATOM 1483 C C . ALA B 1 108 ? 6.325 20.165 -8.695 1.00 20.47 108 ALA B C 1
ATOM 1484 O O . ALA B 1 108 ? 6.900 19.086 -8.538 1.00 20.92 108 ALA B O 1
ATOM 1486 N N . PRO B 1 109 ? 5.019 20.347 -8.399 1.00 21.80 109 PRO B N 1
ATOM 1487 C CA . PRO B 1 109 ? 4.170 19.229 -7.988 1.00 22.56 109 PRO B CA 1
ATOM 1488 C C . PRO B 1 109 ? 3.919 18.258 -9.140 1.00 23.10 109 PRO B C 1
ATOM 1489 O O . PRO B 1 109 ? 4.451 17.145 -9.128 1.00 24.05 109 PRO B O 1
#

Nearest PDB structures (foldseek):
  3kgk-assembly1_A  TM=1.011E+00  e=1.350E-19  Escherichia coli
  3mwh-assembly1_A  TM=1.001E+00  e=6.341E-18  Escherichia coli
  3kgk-assembly1_B  TM=9.856E-01  e=1.333E-17  Escherichia coli
  3mwh-assembly1_B  TM=9.844E-01  e=8.832E-17  Escherichia coli
  3ktb-assembly1_A  TM=9.289E-01  e=1.028E-08  Phocaeicola vulgatus ATCC 8482